Protein AF-A0A4Y7PHX3-F1 (afdb_monomer)

Radius of gyration: 25.73 Å; Cα contacts (8 Å, |Δi|>4): 162; chains: 1; bounding box: 52×67×91 Å

Organism: NCBI:txid50990

Mean predicted aligned error: 8.24 Å

Nearest PDB structures (foldseek):
  5j5k-assembly1_A  TM=9.778E-01  e=1.008E-08  Aspergillus fumigatus Af293
  5ecf-assembly1_A  TM=9.222E-01  e=7.414E-06  Talaromyces marneffei PM1
  5fb7-assembly1_C  TM=8.966E-01  e=9.451E-06  Talaromyces marneffei PM1
  5csd-assembly2_B  TM=8.656E-01  e=2.157E-05  Talaromyces marneffei PM1
  6j6f-assembly1_B  TM=9.353E-01  e=2.508E-03  Talaromyces marneffei PM1

InterPro domains:
  IPR021054 Cell wall mannoprotein 1 [PF12296] (27-151)

pLDDT: mean 88.21, std 18.11, range [36.41, 98.5]

Solvent-accessible surface area (backbone atoms only — not comparable to full-atom values): 10114 Å² total; per-residue (Å²): 138,84,88,84,85,87,86,87,82,86,85,80,81,81,78,80,76,78,75,79,74,75,77,74,52,45,64,72,54,45,48,51,35,52,53,52,39,46,53,33,44,53,49,37,36,52,43,43,57,48,28,64,79,46,69,42,72,68,42,54,49,49,41,54,54,35,50,53,51,36,41,51,42,43,54,49,33,34,55,45,42,74,59,30,68,72,42,51,68,69,52,32,54,54,46,52,52,57,52,56,67,37,48,64,51,52,49,49,33,42,53,49,51,53,72,34,47,66,52,48,63,68,42,98,56,86,64,47,45,55,51,53,33,51,52,49,54,50,42,46,53,48,48,51,50,31,47,52,52,48,57,73,29,41,38,82,87,50,43,68,60,53,50,52,52,48,51,52,54,51,51,43,45,50,52,35,41,60,69,48,102

Sequence (181 aa):
MRFAASVLTLSLVATSSVALTFVKRDAPTILTDITYIAGNISKLNADINTFAVSSTLVHGLALHTDSVKLDTAVKGATTDVLATPTLTEDEGNAILTAVQDLEDGIIGALTNITAVKANVQALPVGNLAALVLSDLKTLSADTQTFENDLIAISPADLLDTANQIADTVNAAFAAAIAAYS

Foldseek 3Di:
DDDDDDDDDDDDDDDPDPPPPPPQLELVNLLVLLVVLLVLLVQLLVLLVVCLVPVAVVSLVVNLVSLVVSLVSLLVSLVSLLSYAQDDPVSLVSNLVSLVVCLCSLLSSLVSNLVCLVSLVPYPDPDSLVSVLVSLVSSLVSNLSSLVSSLVSHDPVCNVVSVVSNVSSNVSSVVSNVSSD

Secondary structure (DSSP, 8-state):
--------------------------HHHHHHHHHHHHHHHHHHHHHHHHHHH---HHHHHHHHHHHHHHHHHHHHHHHHHHTS-PPPHHHHHHHHHHHHHHHHHHHHHHHHHHHTHHHHHHSSSTTHHHHHHHHHHHHHHHHHHHHHHHHHTS-TTTHHHHHHHHHHHHHHHHHHHHHH-

Structure (mmCIF, N/CA/C/O backbone):
data_AF-A0A4Y7PHX3-F1
#
_entry.id   AF-A0A4Y7PHX3-F1
#
loop_
_atom_site.group_PDB
_atom_site.id
_atom_site.type_symbol
_atom_site.label_atom_id
_atom_site.label_alt_id
_atom_site.label_comp_id
_atom_site.label_asym_id
_atom_site.label_entity_id
_atom_site.label_seq_id
_atom_site.pdbx_PDB_ins_code
_atom_site.Cartn_x
_atom_site.Cartn_y
_atom_site.Cartn_z
_atom_site.occupancy
_atom_site.B_iso_or_equiv
_atom_site.auth_seq_id
_atom_site.auth_comp_id
_atom_site.auth_asym_id
_atom_site.auth_atom_id
_atom_site.pdbx_PDB_model_num
ATOM 1 N N . MET A 1 1 ? -29.100 52.240 70.722 1.00 40.31 1 MET A N 1
ATOM 2 C CA . MET A 1 1 ? -28.849 52.837 69.391 1.00 40.31 1 MET A CA 1
ATOM 3 C C . MET A 1 1 ? -28.144 51.778 68.555 1.00 40.31 1 MET A C 1
ATOM 5 O O . MET A 1 1 ? -27.249 51.129 69.075 1.00 40.31 1 MET A O 1
ATOM 9 N N . ARG A 1 2 ? -28.695 51.467 67.378 1.00 36.41 2 ARG A N 1
ATOM 10 C CA . ARG A 1 2 ? -28.490 50.219 66.620 1.00 36.41 2 ARG A CA 1
ATOM 11 C C . ARG A 1 2 ? -27.295 50.346 65.659 1.00 36.41 2 ARG A C 1
ATOM 13 O O . ARG A 1 2 ? -27.056 51.425 65.133 1.00 36.41 2 ARG A O 1
ATOM 20 N N . PHE A 1 3 ? -26.589 49.232 65.463 1.00 41.53 3 PHE A N 1
ATOM 21 C CA . PHE A 1 3 ? -25.493 49.014 64.512 1.00 41.53 3 PHE A CA 1
ATOM 22 C C . PHE A 1 3 ? -25.896 49.285 63.053 1.00 41.53 3 PHE A C 1
ATOM 24 O O . PHE A 1 3 ? -27.003 48.922 62.661 1.00 41.53 3 PHE A O 1
ATOM 31 N N . ALA A 1 4 ? -24.967 49.799 62.240 1.00 39.97 4 ALA A N 1
ATOM 32 C CA . ALA A 1 4 ? -24.954 49.590 60.789 1.00 39.97 4 ALA A CA 1
ATOM 33 C C . ALA A 1 4 ? -23.529 49.783 60.235 1.00 39.97 4 ALA A C 1
ATOM 35 O O . ALA A 1 4 ? -23.070 50.903 60.02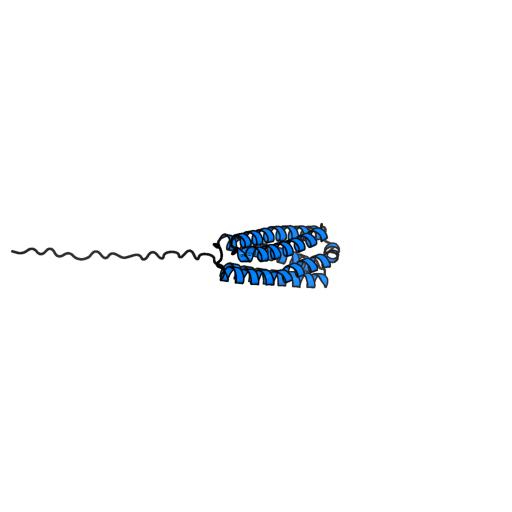9 1.00 39.97 4 ALA A O 1
ATOM 36 N N . ALA A 1 5 ? -22.830 48.667 60.026 1.00 44.84 5 ALA A N 1
ATOM 37 C 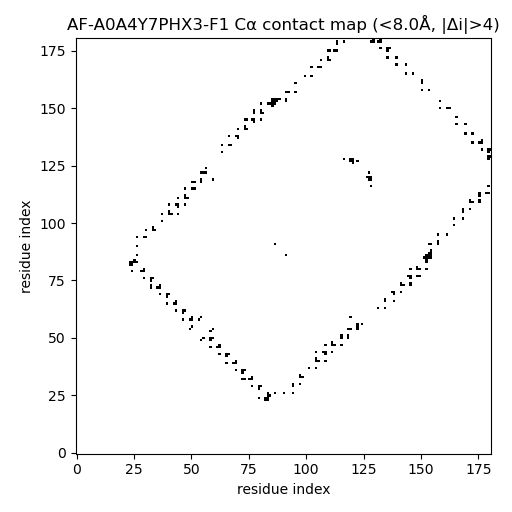CA . ALA A 1 5 ? -21.695 48.567 59.119 1.00 44.84 5 ALA A CA 1
ATOM 38 C C . ALA A 1 5 ? -22.253 48.296 57.713 1.00 44.84 5 ALA A C 1
ATOM 40 O O . ALA A 1 5 ? -23.067 47.386 57.562 1.00 44.84 5 ALA A O 1
ATOM 41 N N . SER A 1 6 ? -21.830 49.059 56.703 1.00 42.62 6 SER A N 1
ATOM 42 C CA . SER A 1 6 ? -22.179 48.792 55.301 1.00 42.62 6 SER A CA 1
ATOM 43 C C . SER A 1 6 ? -20.958 48.288 54.540 1.00 42.62 6 SER A C 1
ATOM 45 O O . SER A 1 6 ? -19.968 48.993 54.368 1.00 42.62 6 SER A O 1
ATOM 47 N N . VAL A 1 7 ? -21.081 47.032 54.121 1.00 47.28 7 VAL A N 1
ATOM 48 C CA . VAL A 1 7 ? -20.231 46.243 53.225 1.00 47.28 7 VAL A CA 1
ATOM 49 C C . VAL A 1 7 ? -20.683 46.478 51.781 1.00 47.28 7 VAL A C 1
ATOM 51 O O . VAL A 1 7 ? -21.888 46.482 51.559 1.00 47.28 7 VAL A O 1
ATOM 54 N N . LEU A 1 8 ? -19.754 46.613 50.822 1.00 37.53 8 LEU A N 1
ATOM 55 C CA . LEU A 1 8 ? -19.879 46.273 49.382 1.00 37.53 8 LEU A CA 1
ATOM 56 C C . LEU A 1 8 ? -18.556 46.694 48.688 1.00 37.53 8 LEU A C 1
ATOM 58 O O . LEU A 1 8 ? -18.070 47.780 48.966 1.00 37.53 8 LEU A O 1
ATOM 62 N N . THR A 1 9 ? -17.873 45.969 47.796 1.00 41.75 9 THR A N 1
ATOM 63 C CA . THR A 1 9 ? -18.209 44.800 46.966 1.00 41.75 9 THR A CA 1
ATOM 64 C C . THR A 1 9 ? -16.884 44.233 46.429 1.00 41.75 9 THR A C 1
ATOM 66 O O . THR A 1 9 ? -16.090 44.990 45.875 1.00 41.75 9 THR A O 1
ATOM 69 N N . LEU A 1 10 ? -16.636 42.928 46.575 1.00 38.19 10 LEU A N 1
ATOM 70 C CA . LEU A 1 10 ? -15.510 42.226 45.948 1.00 38.19 10 LEU A CA 1
ATOM 71 C C . LEU A 1 10 ? -16.018 41.573 44.655 1.00 38.19 10 LEU A C 1
ATOM 73 O O . LEU A 1 10 ? -16.772 40.604 44.711 1.00 38.19 10 LEU A O 1
ATOM 77 N N . SER A 1 11 ? -15.640 42.118 43.500 1.00 44.88 11 SER A N 1
ATOM 78 C CA . SER A 1 11 ? -15.951 41.521 42.197 1.00 44.88 11 SER A CA 1
ATOM 79 C C . SER A 1 11 ? -15.005 40.352 41.930 1.00 44.88 11 SER A C 1
ATOM 81 O O . SER A 1 11 ? -13.832 40.551 41.621 1.00 44.88 11 SER A O 1
ATOM 83 N N . LEU A 1 12 ? -15.516 39.128 42.060 1.00 44.66 12 LEU A N 1
ATOM 84 C CA . LEU A 1 12 ? -14.821 37.906 41.669 1.00 44.66 12 LEU A CA 1
ATOM 85 C C . LEU A 1 12 ? -15.023 37.684 40.163 1.00 44.66 12 LEU A C 1
ATOM 87 O O . LEU A 1 12 ? -16.112 37.325 39.720 1.00 44.66 12 LEU A O 1
ATOM 91 N N . VAL A 1 13 ? -13.976 37.922 39.373 1.00 50.69 13 VAL A N 1
ATOM 92 C CA . VAL A 1 13 ? -13.941 37.553 37.953 1.00 50.69 13 VAL A CA 1
ATOM 93 C C . VAL A 1 13 ? -13.651 36.057 37.873 1.00 50.69 13 VAL A C 1
ATOM 95 O O . VAL A 1 13 ? -12.533 35.617 38.130 1.00 50.69 13 VAL A O 1
ATOM 98 N N . ALA A 1 14 ? -14.672 35.268 37.542 1.00 49.94 14 ALA A N 1
ATOM 99 C CA . ALA A 1 14 ? -14.506 33.865 37.194 1.00 49.94 14 ALA A CA 1
ATOM 100 C C . ALA A 1 14 ? -13.876 33.776 35.798 1.00 49.94 14 ALA A C 1
ATOM 102 O O . ALA A 1 14 ? -14.541 33.983 34.784 1.00 49.94 14 ALA A O 1
ATOM 103 N N . THR A 1 15 ? -12.581 33.482 35.739 1.00 47.03 15 THR A N 1
ATOM 104 C CA . THR A 1 15 ? -11.926 33.047 34.505 1.00 47.03 15 THR A CA 1
ATOM 105 C C . THR A 1 15 ? -12.371 31.618 34.216 1.00 47.03 15 THR A C 1
ATOM 107 O O . THR A 1 15 ? -11.937 30.677 34.881 1.00 47.03 15 THR A O 1
ATOM 110 N N . SER A 1 16 ? -13.258 31.447 33.242 1.00 45.41 16 SER A N 1
ATOM 111 C CA . SER A 1 16 ? -13.558 30.151 32.641 1.00 45.41 16 SER A CA 1
ATOM 112 C C . SER A 1 16 ? -12.282 29.587 32.012 1.00 45.41 16 SER A C 1
ATOM 114 O O . SER A 1 16 ? -11.805 30.105 31.003 1.00 45.41 16 SER A O 1
ATOM 116 N N . SER A 1 17 ? -11.714 28.540 32.612 1.00 44.53 17 SER A N 1
ATOM 117 C CA . SER A 1 17 ? -10.691 27.725 31.964 1.00 44.53 17 SER A CA 1
ATOM 118 C C . SER A 1 17 ? -11.336 27.026 30.773 1.00 44.53 17 SER A C 1
ATOM 120 O O . SER A 1 17 ? -12.199 26.165 30.955 1.00 44.53 17 SER A O 1
ATOM 122 N N . VAL A 1 18 ? -10.936 27.397 29.560 1.00 46.62 18 VAL A N 1
ATOM 123 C CA . VAL A 1 18 ? -11.221 26.603 28.365 1.00 46.62 18 VAL A CA 1
ATOM 124 C C . VAL A 1 18 ? -10.464 25.294 28.560 1.00 46.62 18 VAL A C 1
ATOM 126 O O . VAL A 1 18 ? -9.240 25.255 28.450 1.00 46.62 18 VAL A O 1
ATOM 129 N N . ALA A 1 19 ? -11.173 24.245 28.972 1.00 42.31 19 ALA A N 1
ATOM 130 C CA . ALA A 1 19 ? -10.624 22.905 28.949 1.00 42.31 19 ALA A CA 1
ATOM 131 C C . ALA A 1 19 ? -10.275 22.618 27.488 1.00 42.31 19 ALA A C 1
ATOM 133 O O . ALA A 1 19 ? -11.156 22.605 26.630 1.00 42.31 19 ALA A O 1
ATOM 134 N N . LEU A 1 20 ? -8.985 22.460 27.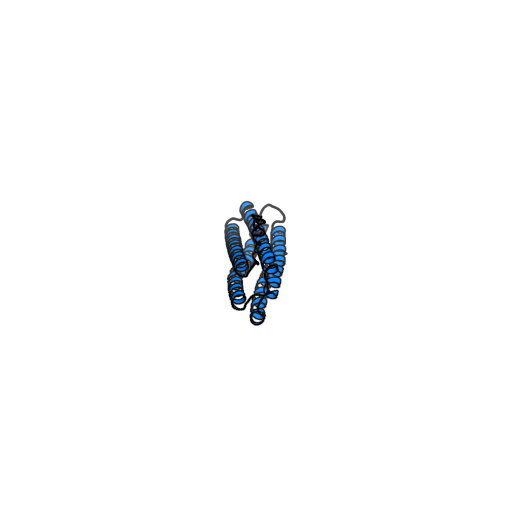199 1.00 38.41 20 LEU A N 1
ATOM 135 C CA . LEU A 1 20 ? -8.534 21.900 25.937 1.00 38.41 20 LEU A CA 1
ATOM 136 C C . LEU A 1 20 ? -9.131 20.494 25.870 1.00 38.41 20 LEU A C 1
ATOM 138 O O . LEU A 1 20 ? -8.665 19.581 26.550 1.00 38.41 20 LEU A O 1
ATOM 142 N N . THR A 1 21 ? -10.209 20.323 25.110 1.00 41.31 21 THR A N 1
ATOM 143 C CA . THR A 1 21 ? -10.628 18.999 24.669 1.00 41.31 21 THR A CA 1
ATOM 144 C C . THR A 1 21 ? -9.478 18.457 23.837 1.00 41.31 21 THR A C 1
ATOM 146 O O . THR A 1 21 ? -9.285 18.875 22.696 1.00 41.31 21 THR A O 1
ATOM 149 N N . PHE A 1 22 ? -8.677 17.570 24.425 1.00 41.84 22 PHE A N 1
ATOM 150 C CA . PHE A 1 22 ? -7.841 16.664 23.655 1.00 41.84 22 PHE A CA 1
ATOM 151 C C . PHE A 1 22 ? -8.798 15.924 22.721 1.00 41.84 22 PHE A C 1
ATOM 153 O O . PHE A 1 22 ? -9.607 15.120 23.184 1.00 41.84 22 PHE A O 1
ATOM 160 N N . VAL A 1 23 ? -8.794 16.275 21.433 1.00 41.66 23 VAL A N 1
ATOM 161 C CA . VAL A 1 23 ? -9.524 15.506 20.426 1.00 41.66 23 VAL A CA 1
ATOM 162 C C . VAL A 1 23 ? -8.872 14.133 20.435 1.00 41.66 23 VAL A C 1
ATOM 164 O O . VAL A 1 23 ? -7.707 13.982 20.071 1.00 41.66 23 VAL A O 1
ATOM 167 N N . LYS A 1 24 ? -9.595 13.155 20.973 1.00 48.44 24 LYS A N 1
ATOM 168 C CA . LYS A 1 24 ? -9.217 11.752 20.900 1.00 48.44 24 LYS A CA 1
ATOM 169 C C . LYS A 1 24 ? -9.189 11.396 19.414 1.00 48.44 24 LYS A C 1
ATOM 171 O O . LYS A 1 24 ? -10.176 11.653 18.733 1.00 48.44 24 LYS A O 1
ATOM 176 N N . ARG A 1 25 ? -8.066 10.879 18.915 1.00 60.25 25 ARG A N 1
ATOM 177 C CA . ARG A 1 25 ? -8.024 10.299 17.569 1.00 60.25 25 ARG A CA 1
ATOM 178 C C . ARG A 1 25 ? -8.920 9.060 17.557 1.00 60.25 25 ARG A C 1
ATOM 180 O O . ARG A 1 25 ? -8.936 8.306 18.534 1.00 60.25 25 ARG A O 1
ATOM 187 N N . ASP A 1 26 ? -9.747 8.954 16.526 1.00 79.88 26 ASP A N 1
ATOM 188 C CA . ASP A 1 26 ? -10.861 8.015 16.428 1.00 79.88 26 ASP A CA 1
ATOM 189 C C . ASP A 1 26 ? -10.929 7.364 15.035 1.00 79.88 26 ASP A C 1
ATOM 191 O O . ASP A 1 26 ? -10.231 7.766 14.100 1.00 79.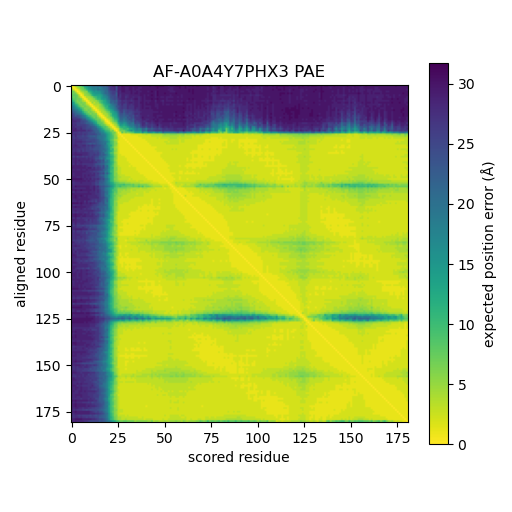88 26 ASP A O 1
ATOM 195 N N . ALA A 1 27 ? -11.769 6.337 14.894 1.00 90.81 27 ALA A N 1
ATOM 196 C CA . ALA A 1 27 ? -11.934 5.569 13.659 1.00 90.81 27 ALA A CA 1
ATOM 197 C C . ALA A 1 27 ? -12.158 6.416 12.378 1.00 90.81 27 ALA A C 1
ATOM 199 O O . ALA A 1 27 ? -11.587 6.069 11.342 1.00 90.81 27 ALA A O 1
ATOM 200 N N . PRO A 1 28 ? -12.898 7.548 12.400 1.00 93.69 28 PRO A N 1
ATOM 201 C CA . PRO A 1 28 ? -12.970 8.481 11.270 1.00 93.69 28 PRO A CA 1
ATOM 202 C C . PRO A 1 28 ? -11.617 8.978 10.741 1.00 93.69 28 PRO A C 1
ATOM 204 O O . PRO A 1 28 ? -11.466 9.196 9.534 1.00 93.69 28 PRO A O 1
ATOM 207 N N . THR A 1 29 ? -10.635 9.165 11.624 1.00 94.38 29 THR A N 1
ATOM 208 C CA . THR A 1 29 ? -9.283 9.585 11.233 1.00 94.38 29 THR A CA 1
ATOM 209 C C . THR A 1 29 ? -8.585 8.462 10.466 1.00 94.38 29 THR A C 1
ATOM 211 O O . THR A 1 29 ? -8.141 8.685 9.343 1.00 94.38 29 THR A O 1
ATOM 214 N N . ILE A 1 30 ? -8.629 7.231 10.991 1.00 95.62 30 ILE A N 1
ATOM 215 C CA . ILE A 1 30 ? -8.079 6.040 10.320 1.00 95.62 30 ILE A CA 1
ATOM 216 C C . ILE A 1 30 ? -8.722 5.842 8.937 1.00 95.62 30 ILE A C 1
ATOM 218 O O . ILE A 1 30 ? -8.027 5.584 7.958 1.00 95.62 30 ILE A O 1
ATOM 222 N N . LEU A 1 31 ? -10.041 6.017 8.813 1.00 96.25 31 LEU A N 1
ATOM 223 C CA . LEU A 1 31 ? -10.740 5.922 7.522 1.00 96.25 31 LEU A CA 1
ATOM 224 C C . LEU A 1 31 ? -10.291 6.997 6.519 1.00 96.25 31 LEU A C 1
ATOM 226 O O . LEU A 1 31 ? -10.186 6.733 5.316 1.00 96.25 31 LEU A O 1
ATOM 230 N N . THR A 1 32 ? -10.011 8.208 7.002 1.00 96.12 32 THR A N 1
ATOM 231 C CA . THR A 1 32 ? -9.459 9.288 6.173 1.00 96.12 32 THR A CA 1
ATOM 232 C C . THR A 1 32 ? -8.062 8.924 5.676 1.00 96.12 32 THR A C 1
ATOM 234 O O . THR A 1 32 ? -7.771 9.099 4.490 1.00 96.12 32 THR A O 1
ATOM 237 N N . ASP A 1 33 ? -7.229 8.356 6.546 1.00 97.38 33 ASP A N 1
ATOM 238 C CA . ASP A 1 33 ? -5.883 7.915 6.192 1.00 97.38 33 ASP A CA 1
ATOM 239 C C . ASP A 1 33 ? -5.906 6.762 5.183 1.00 97.38 33 ASP A C 1
ATOM 241 O O . ASP A 1 33 ? -5.197 6.818 4.180 1.00 97.38 33 ASP A O 1
ATOM 245 N N . ILE A 1 34 ? -6.779 5.768 5.371 1.00 97.38 34 ILE A N 1
ATOM 246 C CA . ILE A 1 34 ? -6.991 4.665 4.417 1.00 97.38 34 ILE A CA 1
ATOM 247 C C . ILE A 1 34 ? -7.414 5.206 3.046 1.00 97.38 34 ILE A C 1
ATOM 249 O O . ILE A 1 34 ? -6.869 4.803 2.019 1.00 97.38 34 ILE A O 1
ATOM 253 N N . THR A 1 35 ? -8.322 6.183 3.012 1.00 96.88 35 THR A N 1
ATOM 254 C CA . THR A 1 35 ? -8.733 6.840 1.760 1.00 96.88 35 THR A CA 1
ATOM 255 C C . THR A 1 35 ? -7.560 7.571 1.098 1.00 96.88 35 THR A C 1
ATOM 257 O O . THR A 1 35 ? -7.391 7.533 -0.124 1.00 96.88 35 THR A O 1
ATOM 260 N N . TYR A 1 36 ? -6.716 8.230 1.891 1.00 96.94 36 TYR A N 1
ATOM 261 C CA . TYR A 1 36 ? -5.524 8.905 1.388 1.00 96.94 36 TYR A CA 1
ATOM 262 C C . TYR A 1 36 ? -4.483 7.909 0.851 1.00 96.94 36 TYR A C 1
ATOM 264 O O . TYR A 1 36 ? -3.908 8.132 -0.218 1.00 96.94 36 TYR A O 1
ATOM 272 N N . ILE A 1 37 ? -4.289 6.776 1.529 1.00 98.12 37 ILE A N 1
ATOM 273 C CA . ILE A 1 37 ? -3.469 5.648 1.069 1.00 98.12 37 ILE A CA 1
ATOM 274 C C . ILE A 1 37 ? -4.005 5.111 -0.267 1.00 98.12 37 ILE A C 1
ATOM 276 O O . ILE A 1 37 ? -3.229 4.992 -1.216 1.00 98.12 37 ILE A O 1
ATOM 280 N N . ALA A 1 38 ? -5.321 4.901 -0.400 1.00 97.19 38 ALA A N 1
ATOM 281 C CA . ALA A 1 38 ? -5.962 4.466 -1.648 1.00 97.19 38 ALA A CA 1
ATOM 282 C C . ALA A 1 38 ? -5.632 5.396 -2.828 1.00 97.19 38 ALA A C 1
ATOM 284 O O . ALA A 1 38 ? -5.306 4.950 -3.934 1.00 97.19 38 ALA A O 1
ATOM 285 N N . GLY A 1 39 ? -5.681 6.710 -2.585 1.00 97.12 39 GLY A N 1
ATOM 286 C CA . GLY A 1 39 ? -5.317 7.724 -3.571 1.00 97.12 39 GLY A CA 1
ATOM 287 C C . GLY A 1 39 ? -3.847 7.637 -3.994 1.00 97.12 39 GLY A C 1
ATOM 288 O O . GLY A 1 39 ? -3.542 7.726 -5.185 1.00 97.12 39 GLY A O 1
ATOM 289 N N . ASN A 1 40 ? -2.938 7.408 -3.043 1.00 97.50 40 ASN A N 1
ATOM 290 C CA . ASN A 1 40 ? -1.511 7.244 -3.328 1.00 97.50 40 ASN A CA 1
ATOM 291 C C . ASN A 1 40 ? -1.215 5.936 -4.082 1.00 97.50 40 ASN A C 1
ATOM 293 O O . ASN A 1 40 ? -0.444 5.966 -5.039 1.00 97.50 40 ASN A O 1
ATOM 297 N N . ILE A 1 41 ? -1.870 4.821 -3.736 1.00 97.69 41 ILE A N 1
ATOM 298 C CA . ILE A 1 41 ? -1.775 3.549 -4.477 1.00 97.69 41 ILE A CA 1
ATOM 299 C C . ILE A 1 41 ? -2.256 3.736 -5.917 1.00 97.69 41 ILE A C 1
ATOM 301 O O . ILE A 1 41 ? -1.563 3.359 -6.861 1.00 97.69 41 ILE A O 1
ATOM 305 N N . SER A 1 42 ? -3.417 4.371 -6.098 1.00 96.44 42 SER A N 1
ATOM 306 C CA . SER A 1 42 ? -3.981 4.642 -7.424 1.00 96.44 42 SER A CA 1
ATOM 307 C C . SER A 1 42 ? -3.033 5.488 -8.273 1.00 96.44 42 SER A C 1
ATOM 309 O O . SER A 1 42 ? -2.824 5.196 -9.453 1.00 96.44 42 SER A O 1
ATOM 311 N N . LYS A 1 43 ? -2.421 6.513 -7.668 1.00 96.06 43 LYS A N 1
ATOM 312 C CA . LYS A 1 43 ? -1.442 7.360 -8.346 1.00 96.06 43 LYS A CA 1
ATOM 313 C C . LYS A 1 43 ? -0.176 6.582 -8.712 1.00 96.06 43 LYS A C 1
ATOM 315 O O . LYS A 1 43 ? 0.225 6.619 -9.873 1.00 96.06 43 LYS A O 1
ATOM 320 N N . LEU A 1 44 ? 0.409 5.851 -7.764 1.00 96.69 44 LEU A N 1
ATOM 321 C CA . LEU A 1 44 ? 1.588 5.021 -8.007 1.00 96.69 44 LEU A CA 1
ATOM 322 C C . LEU A 1 44 ? 1.324 4.039 -9.154 1.00 96.69 44 LEU A C 1
ATOM 324 O O . LEU A 1 44 ? 2.123 3.930 -10.079 1.00 96.69 44 LEU A O 1
ATOM 328 N N . ASN A 1 45 ? 0.164 3.384 -9.150 1.00 96.06 45 ASN A N 1
ATOM 329 C CA . ASN A 1 45 ? -0.224 2.451 -10.198 1.00 96.06 45 ASN A CA 1
ATOM 330 C C . ASN A 1 45 ? -0.372 3.131 -11.575 1.00 96.06 45 ASN A C 1
ATOM 332 O O . ASN A 1 45 ? 0.058 2.589 -12.596 1.00 96.06 45 ASN A O 1
ATOM 336 N N . ALA A 1 46 ? -0.944 4.335 -11.632 1.00 95.31 46 ALA A N 1
ATOM 337 C CA . ALA A 1 46 ? -1.025 5.114 -12.869 1.00 95.31 46 ALA A CA 1
ATOM 338 C C . ALA A 1 46 ? 0.367 5.494 -13.408 1.00 95.31 46 ALA A C 1
ATOM 340 O O . ALA A 1 46 ? 0.622 5.392 -14.615 1.00 95.31 46 ALA A O 1
ATOM 341 N N . ASP A 1 47 ? 1.290 5.867 -12.523 1.00 95.81 47 ASP A N 1
ATOM 342 C CA . ASP A 1 47 ? 2.661 6.206 -12.893 1.00 95.81 47 ASP A CA 1
ATOM 343 C C . ASP A 1 47 ? 3.442 4.950 -13.341 1.00 95.81 47 ASP A C 1
ATOM 345 O O . ASP A 1 47 ? 4.214 5.030 -14.300 1.00 95.81 47 ASP A O 1
ATOM 349 N N . ILE A 1 48 ? 3.184 3.765 -12.759 1.00 96.38 48 ILE A N 1
ATOM 350 C CA . ILE A 1 48 ? 3.765 2.480 -13.215 1.00 96.38 48 ILE A CA 1
ATOM 351 C C . ILE A 1 48 ? 3.319 2.173 -14.640 1.00 96.38 48 ILE A C 1
ATOM 353 O O . ILE A 1 48 ? 4.144 1.864 -15.502 1.00 96.38 48 ILE A O 1
ATOM 357 N N . ASN A 1 49 ? 2.023 2.307 -14.916 1.00 94.62 49 ASN A N 1
ATOM 358 C CA . ASN A 1 49 ? 1.483 2.095 -16.256 1.00 94.62 49 ASN A CA 1
ATOM 359 C C . ASN A 1 49 ? 2.054 3.103 -17.265 1.00 94.62 49 ASN A C 1
ATOM 361 O O . ASN A 1 49 ? 2.381 2.744 -18.396 1.00 94.62 49 ASN A O 1
ATOM 365 N N . THR A 1 50 ? 2.259 4.354 -16.849 1.00 94.50 50 THR A N 1
ATOM 366 C CA . THR A 1 50 ? 2.920 5.371 -17.678 1.00 94.50 50 THR A CA 1
ATOM 367 C C . THR A 1 50 ? 4.376 4.995 -17.971 1.00 94.50 50 THR A C 1
ATOM 369 O O . THR A 1 50 ? 4.828 5.094 -19.114 1.00 94.50 50 THR A O 1
ATOM 372 N N . PHE A 1 51 ? 5.105 4.500 -16.968 1.00 94.62 51 PHE A N 1
ATOM 373 C CA . PHE A 1 51 ? 6.479 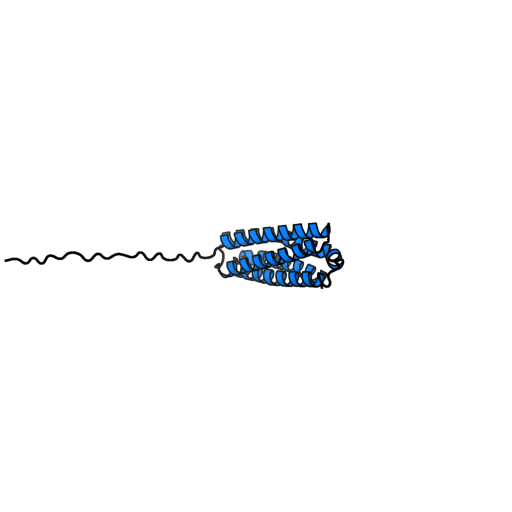4.022 -17.115 1.00 94.62 51 PHE A CA 1
ATOM 374 C C . PHE A 1 51 ? 6.589 2.789 -18.027 1.00 94.62 51 PHE A C 1
ATOM 376 O O . PHE A 1 51 ? 7.566 2.655 -18.771 1.00 94.62 51 PHE A O 1
ATOM 383 N N . ALA A 1 52 ? 5.581 1.910 -18.009 1.00 94.06 52 ALA A N 1
ATOM 384 C CA . ALA A 1 52 ? 5.490 0.752 -18.896 1.00 94.06 52 ALA A CA 1
ATOM 385 C C . ALA A 1 52 ? 5.454 1.163 -20.378 1.00 94.06 52 ALA A C 1
ATOM 387 O O . ALA A 1 52 ? 6.095 0.525 -21.211 1.00 94.06 52 ALA A O 1
ATOM 388 N N . VAL A 1 53 ? 4.741 2.250 -20.694 1.00 94.06 53 VAL A N 1
ATOM 389 C CA . VAL A 1 53 ? 4.636 2.807 -22.053 1.00 94.06 53 VAL A CA 1
ATOM 390 C C . VAL A 1 53 ? 5.864 3.643 -22.419 1.00 94.06 53 VAL A C 1
ATOM 392 O O . VAL A 1 53 ? 6.324 3.613 -23.560 1.00 94.06 53 VAL A O 1
ATOM 395 N N . SER A 1 54 ? 6.394 4.410 -21.465 1.00 92.19 54 SER A N 1
ATOM 396 C CA . SER A 1 54 ? 7.507 5.333 -21.678 1.00 92.19 54 SER A CA 1
ATOM 397 C C . SER A 1 54 ? 8.509 5.244 -20.534 1.00 92.19 54 SER A C 1
ATOM 399 O O . SER A 1 54 ? 8.369 5.875 -19.487 1.00 92.19 54 SER A O 1
ATOM 401 N N . SER A 1 55 ? 9.561 4.463 -20.735 1.00 91.44 55 SER A N 1
ATOM 402 C CA . SER A 1 55 ? 10.549 4.179 -19.695 1.00 91.44 55 SER A CA 1
ATOM 403 C C . SER A 1 55 ? 11.659 5.224 -19.704 1.00 91.44 55 SER A C 1
ATOM 405 O O . SER A 1 55 ? 12.732 5.024 -20.269 1.00 91.44 55 SER A O 1
ATOM 407 N N . THR A 1 56 ? 11.378 6.380 -19.104 1.00 92.25 56 THR A N 1
ATOM 408 C CA . THR A 1 56 ? 12.336 7.485 -18.959 1.00 92.25 56 THR A CA 1
ATOM 409 C C . THR A 1 56 ? 12.771 7.647 -17.506 1.00 92.25 56 THR A C 1
ATOM 411 O O . THR A 1 56 ? 12.053 7.260 -16.585 1.00 92.25 56 THR A O 1
ATOM 414 N N . LEU A 1 57 ? 13.926 8.282 -17.279 1.00 90.75 57 LEU A N 1
ATOM 415 C CA . LEU A 1 57 ? 14.387 8.602 -15.922 1.00 90.75 57 LEU A CA 1
ATOM 416 C C . LEU A 1 57 ? 13.414 9.510 -15.164 1.00 90.75 57 LEU A C 1
ATOM 418 O O . LEU A 1 57 ? 13.283 9.375 -13.954 1.00 90.75 57 LEU A O 1
ATOM 422 N N . VAL A 1 58 ? 12.717 10.407 -15.865 1.00 91.94 58 VAL A N 1
ATOM 423 C CA . VAL A 1 58 ? 11.718 11.296 -15.254 1.00 91.94 58 VAL A CA 1
ATOM 424 C C . VAL A 1 58 ? 10.540 10.488 -14.717 1.00 91.94 58 VAL A C 1
ATOM 426 O O . VAL A 1 58 ? 10.120 10.703 -13.585 1.00 91.94 58 VAL A O 1
ATOM 429 N N . HIS A 1 59 ? 10.048 9.517 -15.489 1.00 91.81 59 HIS A N 1
ATOM 430 C CA . HIS A 1 59 ? 8.989 8.623 -15.024 1.00 91.81 59 HIS A CA 1
ATOM 431 C C . HIS A 1 59 ? 9.481 7.695 -13.902 1.00 91.81 59 HIS A C 1
ATOM 433 O O . HIS A 1 59 ? 8.770 7.507 -12.924 1.00 91.81 59 HIS A O 1
ATOM 439 N N . GLY A 1 60 ? 10.719 7.192 -13.971 1.00 90.94 60 GLY A N 1
ATOM 440 C CA . GLY A 1 60 ? 11.318 6.420 -12.873 1.00 90.94 60 GLY A CA 1
ATOM 441 C C . GLY A 1 60 ? 11.451 7.221 -11.568 1.00 90.94 60 GLY A C 1
ATOM 442 O O . GLY A 1 60 ? 11.184 6.698 -10.490 1.00 90.94 60 GLY A O 1
ATOM 443 N N . LEU A 1 61 ? 11.800 8.509 -11.652 1.00 91.00 61 LEU A N 1
ATOM 444 C CA . LEU A 1 61 ? 11.834 9.407 -10.494 1.00 91.00 61 LEU A CA 1
ATOM 445 C C . LEU A 1 61 ? 10.431 9.669 -9.925 1.00 91.00 61 LEU A C 1
ATOM 447 O O . LEU A 1 61 ? 10.278 9.753 -8.705 1.00 91.00 61 LEU A O 1
ATOM 451 N N . ALA A 1 62 ? 9.418 9.792 -10.786 1.00 91.62 62 ALA A N 1
ATOM 452 C CA . ALA A 1 62 ? 8.029 9.938 -10.355 1.00 91.62 62 ALA A CA 1
ATOM 453 C C . ALA A 1 62 ? 7.558 8.710 -9.559 1.00 91.62 62 ALA A C 1
ATOM 455 O O . ALA A 1 62 ? 7.027 8.881 -8.465 1.00 91.62 62 ALA A O 1
ATOM 456 N N . LEU A 1 63 ? 7.878 7.495 -10.029 1.00 93.50 63 LEU A N 1
ATOM 457 C CA . LEU A 1 63 ? 7.597 6.246 -9.309 1.00 93.50 63 LEU A CA 1
ATOM 458 C C . LEU A 1 63 ? 8.186 6.234 -7.902 1.00 93.50 63 LEU A C 1
ATOM 460 O O . LEU A 1 63 ? 7.469 5.995 -6.934 1.00 93.50 63 LEU A O 1
ATOM 464 N N . HIS A 1 64 ? 9.482 6.527 -7.789 1.00 94.00 64 HIS A N 1
ATOM 465 C CA . HIS A 1 64 ? 10.149 6.582 -6.492 1.00 94.00 64 HIS A CA 1
ATOM 466 C C . HIS A 1 64 ? 9.505 7.636 -5.577 1.00 94.00 64 HIS A C 1
ATOM 468 O O . HIS A 1 64 ? 9.201 7.368 -4.418 1.00 94.00 64 HIS A O 1
ATOM 474 N N . THR A 1 65 ? 9.230 8.829 -6.113 1.00 95.31 65 THR A N 1
ATOM 475 C CA . THR A 1 65 ? 8.602 9.924 -5.358 1.00 95.31 65 THR A CA 1
ATOM 476 C C . THR A 1 65 ? 7.232 9.530 -4.812 1.00 95.31 65 THR A C 1
ATOM 478 O O . THR A 1 65 ? 6.912 9.838 -3.665 1.00 95.31 65 THR A O 1
ATOM 481 N N . ASP A 1 66 ? 6.415 8.861 -5.618 1.00 96.06 66 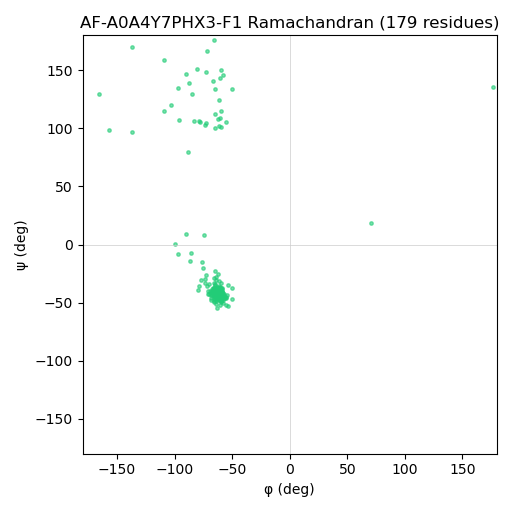ASP A N 1
ATOM 482 C CA . ASP A 1 66 ? 5.092 8.421 -5.193 1.00 96.06 66 ASP A CA 1
ATOM 483 C C . ASP A 1 66 ? 5.157 7.232 -4.232 1.00 96.06 66 ASP A C 1
ATOM 485 O O . ASP A 1 66 ? 4.373 7.191 -3.286 1.00 96.06 66 ASP A O 1
ATOM 489 N N . SER A 1 67 ? 6.141 6.340 -4.377 1.00 95.75 67 SER A N 1
ATOM 490 C CA . SER A 1 67 ? 6.412 5.296 -3.383 1.00 95.75 67 SER A CA 1
ATOM 491 C C . SER A 1 67 ? 6.767 5.891 -2.016 1.00 95.75 67 SER A C 1
ATOM 493 O O . SER A 1 67 ? 6.249 5.440 -1.000 1.00 95.75 67 SER A O 1
ATOM 495 N N . VAL A 1 68 ? 7.598 6.939 -1.972 1.00 96.25 68 VAL A N 1
ATOM 496 C CA . VAL A 1 68 ? 7.957 7.639 -0.722 1.00 96.25 68 VAL A CA 1
ATOM 497 C C . VAL A 1 68 ? 6.751 8.352 -0.100 1.00 96.25 68 VAL A C 1
ATOM 499 O O . VAL A 1 68 ? 6.600 8.378 1.123 1.00 96.25 68 VAL A O 1
ATOM 502 N N . LYS A 1 69 ? 5.862 8.933 -0.915 1.00 96.44 69 LYS A N 1
ATOM 503 C CA . LYS A 1 69 ? 4.618 9.538 -0.408 1.00 96.44 69 LYS A CA 1
ATOM 504 C C . LYS A 1 69 ? 3.666 8.495 0.158 1.00 96.44 69 LYS A C 1
ATOM 506 O O . LYS A 1 69 ? 3.078 8.745 1.207 1.00 96.44 69 LYS A O 1
ATOM 511 N N . LEU A 1 70 ? 3.527 7.357 -0.519 1.00 97.50 70 LEU A N 1
ATOM 512 C CA . LEU A 1 70 ? 2.720 6.241 -0.041 1.00 97.50 70 LEU A CA 1
ATOM 513 C C . LEU A 1 70 ? 3.266 5.714 1.290 1.00 97.50 70 LEU A C 1
ATOM 515 O O . LEU A 1 70 ? 2.512 5.605 2.246 1.00 97.50 70 LEU A O 1
ATOM 519 N N . ASP A 1 71 ? 4.577 5.500 1.382 1.00 97.00 71 ASP A N 1
ATOM 520 C CA . ASP A 1 71 ? 5.257 5.124 2.626 1.00 97.00 71 ASP A CA 1
ATOM 521 C C . ASP A 1 71 ? 4.985 6.123 3.767 1.00 97.00 71 ASP A C 1
ATOM 523 O O . ASP A 1 71 ? 4.604 5.752 4.877 1.00 97.00 71 ASP A O 1
ATOM 527 N N . THR A 1 72 ? 5.092 7.421 3.475 1.00 97.19 72 THR A N 1
ATOM 528 C CA . THR A 1 72 ? 4.781 8.480 4.447 1.00 97.19 72 THR A CA 1
ATOM 529 C C . THR A 1 72 ? 3.314 8.441 4.887 1.00 97.19 72 THR A C 1
ATOM 531 O O . THR A 1 72 ? 3.023 8.655 6.063 1.00 97.19 72 THR A O 1
ATOM 534 N N . ALA A 1 73 ? 2.387 8.170 3.963 1.00 97.56 73 ALA A N 1
ATOM 535 C CA . ALA A 1 73 ? 0.964 8.047 4.266 1.00 97.56 73 ALA A CA 1
ATOM 536 C C . ALA A 1 73 ? 0.682 6.845 5.178 1.00 97.56 73 ALA A C 1
ATOM 538 O O . ALA A 1 73 ? -0.035 6.999 6.163 1.00 97.56 73 ALA A O 1
ATOM 539 N N . VAL A 1 74 ? 1.297 5.689 4.900 1.00 98.06 74 VAL A N 1
ATOM 540 C CA . VAL A 1 74 ? 1.187 4.484 5.738 1.00 98.06 74 VAL A CA 1
ATOM 541 C C . VAL A 1 74 ? 1.699 4.765 7.150 1.00 98.06 74 VAL A C 1
ATOM 543 O O . VAL A 1 74 ? 0.973 4.540 8.110 1.00 98.06 74 VAL A O 1
ATOM 546 N N . LYS A 1 75 ? 2.882 5.376 7.297 1.00 97.06 75 LYS A N 1
ATOM 547 C CA . LYS A 1 75 ? 3.430 5.777 8.609 1.00 97.06 75 LYS A CA 1
ATOM 548 C C . LYS A 1 75 ? 2.534 6.755 9.374 1.00 97.06 75 LYS A C 1
ATOM 550 O O . LYS A 1 75 ? 2.441 6.690 10.604 1.00 97.06 75 LYS A O 1
ATOM 555 N N . GLY A 1 76 ? 1.899 7.680 8.654 1.00 94.50 76 GLY A N 1
ATOM 556 C CA . GLY A 1 76 ? 0.895 8.584 9.212 1.00 94.50 76 GLY A CA 1
ATOM 557 C C . GLY A 1 76 ? -0.287 7.807 9.785 1.00 94.50 76 GLY A C 1
ATOM 558 O O . GLY A 1 76 ? -0.581 7.944 10.969 1.00 94.50 76 GLY A O 1
ATOM 559 N N . ALA A 1 77 ? -0.867 6.915 8.983 1.00 96.12 77 ALA A N 1
ATOM 560 C CA . ALA A 1 77 ? -1.970 6.054 9.398 1.00 96.12 77 ALA A CA 1
ATOM 561 C C . ALA A 1 77 ? -1.603 5.187 10.612 1.00 96.12 77 ALA A C 1
ATOM 563 O O . ALA A 1 77 ? -2.371 5.109 11.565 1.00 96.12 77 ALA A O 1
ATOM 564 N N . THR A 1 78 ? -0.401 4.600 10.640 1.00 97.06 78 THR A N 1
ATOM 565 C CA . THR A 1 78 ? 0.114 3.841 11.794 1.00 97.06 78 THR A CA 1
ATOM 566 C C . THR A 1 78 ? 0.132 4.685 13.067 1.00 97.06 78 THR A C 1
ATOM 568 O O . THR A 1 78 ? -0.304 4.239 14.127 1.00 97.06 78 THR A O 1
ATOM 571 N N . THR A 1 79 ? 0.594 5.935 12.977 1.00 95.56 79 THR A N 1
ATOM 572 C CA . THR A 1 79 ? 0.612 6.855 14.127 1.00 95.56 79 THR A CA 1
ATOM 573 C C . THR A 1 79 ? -0.798 7.112 14.660 1.00 95.56 79 THR A C 1
ATOM 575 O O . THR A 1 79 ? -0.999 7.237 15.871 1.00 95.56 79 THR A O 1
ATOM 578 N N . ASP A 1 80 ? -1.778 7.184 13.766 1.00 95.00 80 ASP A N 1
ATOM 579 C CA . ASP A 1 80 ? -3.162 7.492 14.102 1.00 95.00 80 ASP A CA 1
ATOM 580 C C . ASP A 1 80 ? -3.879 6.255 14.668 1.00 95.00 80 ASP A C 1
ATOM 582 O O . ASP A 1 80 ? -4.605 6.379 15.658 1.00 95.00 80 ASP A O 1
ATOM 586 N N . VAL A 1 81 ? -3.573 5.055 14.162 1.00 95.56 81 VAL A N 1
ATOM 587 C CA . VAL A 1 81 ? -3.986 3.765 14.744 1.00 95.56 81 VAL A CA 1
ATOM 588 C C . VAL A 1 81 ? -3.461 3.613 16.172 1.00 95.56 81 VAL A C 1
ATOM 590 O O . VAL A 1 81 ? -4.246 3.367 17.082 1.00 95.56 81 VAL A O 1
ATOM 593 N N . LEU A 1 82 ? -2.167 3.852 16.413 1.00 93.56 82 LEU A N 1
ATOM 594 C CA . LEU A 1 82 ? -1.561 3.756 17.751 1.00 93.56 82 LEU A CA 1
ATOM 595 C C . LEU A 1 82 ? -2.148 4.753 18.764 1.00 93.56 82 LEU A C 1
ATOM 597 O O . LEU A 1 82 ? -2.093 4.530 19.975 1.00 93.56 82 LEU A O 1
ATOM 601 N N . ALA A 1 83 ? -2.695 5.869 18.281 1.00 92.25 83 ALA A N 1
ATOM 602 C CA . ALA A 1 83 ? -3.379 6.862 19.103 1.00 92.25 83 ALA A CA 1
ATOM 603 C C . ALA A 1 83 ? -4.869 6.539 19.337 1.00 92.25 83 ALA A C 1
ATOM 605 O O . ALA A 1 83 ? -5.524 7.231 20.126 1.00 92.25 83 ALA A O 1
ATOM 606 N N . THR A 1 84 ? -5.399 5.517 18.665 1.00 92.00 84 THR A N 1
ATOM 607 C CA . THR A 1 84 ? -6.807 5.120 18.705 1.00 92.00 84 THR A CA 1
ATOM 608 C C . THR A 1 84 ? -6.995 3.978 19.715 1.00 92.00 84 THR A C 1
ATOM 610 O O . THR A 1 84 ? -6.187 3.053 19.778 1.00 92.00 84 THR A O 1
ATOM 613 N N . PRO A 1 85 ? -8.026 4.026 20.579 1.00 91.56 85 PRO A N 1
ATOM 614 C CA . PRO A 1 85 ? -8.371 2.895 21.446 1.00 91.56 85 PRO A CA 1
ATOM 615 C C . PRO A 1 85 ? -8.856 1.688 20.624 1.00 91.56 85 PRO A C 1
ATOM 617 O O . PRO A 1 85 ? -9.079 1.794 19.424 1.00 91.56 85 PRO A O 1
ATOM 620 N N . THR A 1 86 ? -9.131 0.566 21.293 1.00 93.94 86 THR A N 1
ATOM 621 C CA . THR A 1 86 ? -9.873 -0.548 20.683 1.00 93.94 86 THR A CA 1
ATOM 622 C C . THR A 1 86 ? -11.159 -0.056 20.018 1.00 93.94 86 THR A C 1
ATOM 624 O O . THR A 1 86 ? -11.905 0.734 20.610 1.00 93.94 86 THR A O 1
ATOM 627 N N . LEU A 1 87 ? -11.390 -0.534 18.800 1.00 94.62 87 LEU A N 1
ATOM 628 C CA . LEU A 1 87 ? -12.529 -0.184 17.967 1.00 94.62 87 LEU A CA 1
ATOM 629 C C . LEU A 1 87 ? -13.808 -0.836 18.497 1.00 94.62 87 LEU A C 1
ATOM 631 O O . LEU A 1 87 ? -13.795 -1.936 19.054 1.00 94.62 87 LEU A O 1
ATOM 635 N N . THR A 1 88 ? -14.931 -0.156 18.298 1.00 94.31 88 THR A N 1
ATOM 636 C CA . THR A 1 88 ? -16.248 -0.796 18.377 1.00 94.31 88 THR A CA 1
ATOM 637 C C . THR A 1 88 ? -16.478 -1.711 17.171 1.00 94.31 88 THR A C 1
ATOM 639 O O . THR A 1 88 ? -15.764 -1.624 16.174 1.00 94.31 88 THR A O 1
ATOM 642 N N . GLU A 1 89 ? -17.502 -2.563 17.234 1.00 92.56 89 GLU A N 1
ATOM 643 C CA . GLU A 1 89 ? -17.879 -3.440 16.114 1.00 92.56 89 GLU A CA 1
ATOM 644 C C . GLU A 1 89 ? -18.165 -2.668 14.822 1.00 92.56 89 GLU A C 1
ATOM 646 O O . GLU A 1 89 ? -17.665 -3.021 13.754 1.00 92.56 89 GLU A O 1
ATOM 651 N N . ASP A 1 90 ? -18.938 -1.583 14.910 1.00 93.25 90 ASP A N 1
ATOM 652 C CA . ASP A 1 90 ? -19.305 -0.782 13.739 1.00 93.25 90 ASP A CA 1
ATOM 653 C C . ASP A 1 90 ? -18.071 -0.100 13.121 1.00 93.25 90 ASP A C 1
ATOM 655 O O . ASP A 1 90 ? -17.912 -0.073 11.900 1.00 93.25 90 ASP A O 1
ATOM 659 N N . GLU A 1 91 ? -17.166 0.416 13.960 1.00 95.44 91 GLU A N 1
ATOM 660 C CA . GLU A 1 91 ? -15.910 1.029 13.516 1.00 95.44 91 GLU A CA 1
ATOM 661 C C . GLU A 1 91 ? -14.958 -0.004 12.901 1.00 95.44 91 GLU A C 1
ATOM 663 O O . GLU A 1 91 ? -14.379 0.247 11.843 1.00 95.44 91 GLU A O 1
ATOM 668 N N . GLY A 1 92 ? -14.830 -1.173 13.535 1.00 95.56 92 GLY A N 1
ATOM 669 C CA . GLY A 1 92 ? -14.028 -2.291 13.048 1.00 95.56 92 GLY A CA 1
ATOM 670 C C . GLY A 1 92 ? -14.495 -2.773 11.679 1.00 95.56 92 GLY A C 1
ATOM 671 O O . GLY A 1 92 ? -13.682 -2.895 10.767 1.00 95.56 92 GLY A O 1
ATOM 672 N N . ASN A 1 93 ? -15.804 -2.960 11.490 1.00 95.94 93 ASN A N 1
ATOM 673 C CA . ASN A 1 93 ? -16.371 -3.369 10.203 1.00 95.94 93 ASN A CA 1
ATOM 674 C C . ASN A 1 93 ? -16.158 -2.316 9.105 1.00 95.94 93 ASN A C 1
ATOM 676 O O . ASN A 1 93 ? -15.826 -2.664 7.968 1.00 95.94 93 ASN A O 1
ATOM 680 N N . ALA A 1 94 ? -16.323 -1.029 9.431 1.00 96.62 94 ALA A N 1
ATOM 681 C CA . ALA A 1 94 ? -16.098 0.056 8.478 1.00 96.62 94 ALA A CA 1
ATOM 682 C C . ALA A 1 94 ? -14.636 0.112 8.016 1.00 96.62 94 ALA A C 1
ATOM 684 O O . ALA A 1 94 ? -14.368 0.229 6.820 1.00 96.62 94 ALA A O 1
ATOM 685 N N . ILE A 1 95 ? -13.692 -0.008 8.953 1.00 97.19 95 ILE A N 1
ATOM 686 C CA . ILE A 1 95 ? -12.264 -0.015 8.640 1.00 97.19 95 ILE A CA 1
ATOM 687 C C . ILE A 1 95 ? -11.872 -1.285 7.877 1.00 97.19 95 ILE A C 1
ATOM 689 O O . ILE A 1 95 ? -11.169 -1.179 6.876 1.00 97.19 95 ILE A O 1
ATOM 693 N N . LEU A 1 96 ? -12.357 -2.462 8.282 1.00 96.75 96 LEU A N 1
ATOM 694 C CA . LEU A 1 96 ? -12.078 -3.720 7.588 1.00 96.75 96 LEU A CA 1
ATOM 695 C C . LEU A 1 96 ? -12.530 -3.664 6.126 1.00 96.75 96 LEU A C 1
ATOM 697 O O . LEU A 1 96 ? -11.758 -4.015 5.240 1.00 96.75 96 LEU A O 1
ATOM 701 N N . THR A 1 97 ? -13.739 -3.156 5.872 1.00 96.44 97 THR A N 1
ATOM 702 C CA . THR A 1 97 ? -14.254 -2.955 4.507 1.00 96.44 97 THR A CA 1
ATOM 703 C C . THR A 1 97 ? -13.336 -2.026 3.711 1.00 96.44 97 THR A C 1
ATOM 705 O O . THR A 1 97 ? -12.958 -2.333 2.585 1.00 96.44 97 THR A O 1
ATOM 708 N N . ALA A 1 98 ? -12.913 -0.912 4.313 1.00 96.69 98 ALA A N 1
ATOM 709 C CA . ALA A 1 98 ? -12.030 0.039 3.649 1.00 96.69 98 ALA A CA 1
ATOM 710 C C . ALA A 1 98 ? -10.637 -0.553 3.349 1.00 96.69 98 ALA A C 1
ATOM 712 O O . ALA A 1 98 ? -10.051 -0.232 2.320 1.00 96.69 98 ALA A O 1
ATOM 713 N N . VAL A 1 99 ? -10.108 -1.425 4.215 1.00 96.19 99 VAL A N 1
ATOM 714 C CA . VAL A 1 99 ? -8.846 -2.146 3.978 1.00 96.19 99 VAL A CA 1
ATOM 715 C C . VAL A 1 99 ? -9.007 -3.214 2.892 1.00 96.19 99 VAL A C 1
ATOM 717 O O . VAL A 1 99 ? -8.126 -3.338 2.046 1.00 96.19 99 VAL A O 1
ATOM 720 N N . GLN A 1 100 ? -10.129 -3.938 2.857 1.00 94.19 100 GLN A N 1
ATOM 721 C CA . GLN A 1 100 ? -10.438 -4.880 1.771 1.00 94.19 100 GLN A CA 1
ATOM 722 C C . GLN A 1 100 ? -10.460 -4.178 0.409 1.00 94.19 100 GLN A C 1
ATOM 724 O O . GLN A 1 100 ? -9.881 -4.678 -0.551 1.00 94.19 100 GLN A O 1
ATOM 729 N N . ASP A 1 101 ? -11.033 -2.975 0.334 1.00 92.56 101 ASP A N 1
ATOM 730 C CA . ASP A 1 101 ? -11.043 -2.175 -0.897 1.00 92.56 101 ASP A CA 1
ATOM 731 C C . ASP A 1 101 ? -9.630 -1.733 -1.345 1.00 92.56 101 ASP A C 1
ATOM 733 O O . ASP A 1 101 ? -9.413 -1.444 -2.526 1.00 92.56 101 ASP A O 1
ATOM 737 N N . LEU A 1 102 ? -8.646 -1.683 -0.433 1.00 94.44 102 LEU A N 1
ATOM 738 C CA . LEU A 1 102 ? -7.247 -1.409 -0.784 1.00 94.44 102 LEU A CA 1
ATOM 739 C C . LEU A 1 102 ? -6.539 -2.616 -1.404 1.00 94.44 102 LEU A C 1
ATOM 741 O O . LEU A 1 102 ? -5.614 -2.419 -2.197 1.00 94.44 102 LEU A O 1
ATOM 745 N N . GLU A 1 103 ? -6.930 -3.836 -1.029 1.00 93.56 103 GLU A N 1
ATOM 746 C CA . GLU A 1 103 ? -6.205 -5.077 -1.323 1.00 93.56 103 GLU A CA 1
ATOM 747 C C . GLU A 1 103 ? -5.930 -5.231 -2.825 1.00 93.56 103 GLU A C 1
ATOM 749 O O . GLU A 1 103 ? -4.772 -5.326 -3.248 1.00 93.56 103 GLU A O 1
ATOM 754 N N . ASP A 1 104 ? -6.976 -5.132 -3.647 1.00 93.12 104 ASP A N 1
ATOM 755 C CA . ASP A 1 104 ? -6.877 -5.228 -5.107 1.00 93.12 104 ASP A CA 1
ATOM 756 C C . ASP A 1 104 ? -5.946 -4.155 -5.697 1.00 93.12 104 ASP A C 1
ATOM 758 O O . ASP A 1 104 ? -5.170 -4.414 -6.624 1.00 93.12 104 ASP A O 1
ATOM 762 N N . GLY A 1 105 ? -5.991 -2.938 -5.146 1.00 94.44 105 GLY A N 1
ATOM 763 C 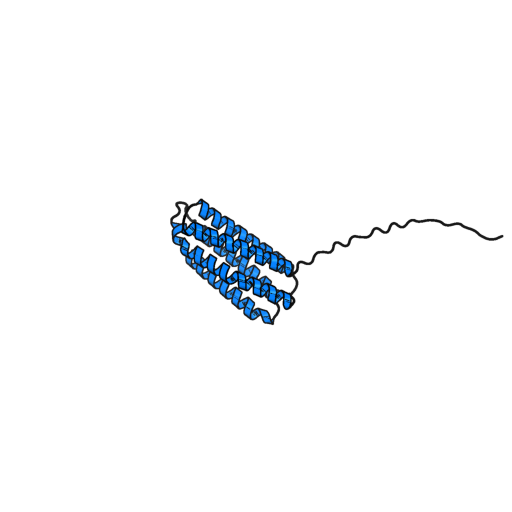CA . GLY A 1 105 ? -5.138 -1.830 -5.567 1.00 94.44 105 GLY A CA 1
ATOM 764 C C . GLY A 1 105 ? -3.660 -2.090 -5.275 1.00 94.44 105 GLY A C 1
ATOM 765 O O . GLY A 1 105 ? -2.809 -1.860 -6.141 1.00 94.44 105 GLY A O 1
ATOM 766 N N . ILE A 1 106 ? -3.354 -2.599 -4.078 1.00 96.88 106 ILE A N 1
ATOM 767 C CA . ILE A 1 106 ? -1.992 -2.941 -3.650 1.00 96.88 106 ILE A CA 1
ATOM 768 C C . ILE A 1 106 ? -1.444 -4.074 -4.521 1.00 96.88 106 ILE A C 1
ATOM 770 O O . ILE A 1 106 ? -0.373 -3.935 -5.117 1.00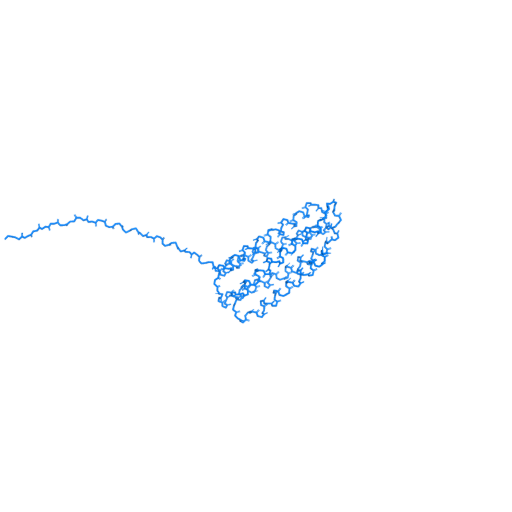 96.88 106 ILE A O 1
ATOM 774 N N . ILE A 1 107 ? -2.197 -5.168 -4.661 1.00 97.06 107 ILE A N 1
ATOM 775 C CA . ILE A 1 107 ? -1.799 -6.328 -5.470 1.00 97.06 107 ILE A CA 1
ATOM 776 C C . ILE A 1 107 ? -1.597 -5.920 -6.934 1.00 97.06 107 ILE A C 1
ATOM 778 O O . ILE A 1 107 ? -0.612 -6.322 -7.565 1.00 97.06 107 ILE A O 1
ATOM 782 N N . GLY A 1 108 ? -2.487 -5.083 -7.473 1.00 96.25 108 GLY A N 1
ATOM 783 C CA . GLY A 1 108 ? -2.371 -4.537 -8.821 1.00 96.25 108 GLY A CA 1
ATOM 784 C C . GLY A 1 108 ? -1.084 -3.732 -9.016 1.00 96.25 108 GLY A C 1
ATOM 785 O O . GLY A 1 108 ? -0.343 -3.980 -9.969 1.00 96.25 108 GLY A O 1
ATOM 786 N N . ALA A 1 109 ? -0.766 -2.818 -8.095 1.00 97.12 109 ALA A N 1
ATOM 787 C CA . ALA A 1 109 ? 0.463 -2.028 -8.154 1.00 97.12 109 ALA A CA 1
ATOM 788 C C . ALA A 1 109 ? 1.726 -2.908 -8.061 1.00 97.12 109 ALA A C 1
ATOM 790 O O . ALA A 1 109 ? 2.655 -2.730 -8.851 1.00 97.12 109 ALA A O 1
ATOM 791 N N . LEU A 1 110 ? 1.746 -3.897 -7.159 1.00 98.06 110 LEU A N 1
ATOM 792 C CA . LEU A 1 110 ? 2.865 -4.835 -6.977 1.00 98.06 110 LEU A CA 1
ATOM 793 C C . LEU A 1 110 ? 3.082 -5.751 -8.193 1.00 98.06 110 LEU A C 1
ATOM 795 O O . LEU A 1 110 ? 4.217 -6.032 -8.597 1.00 98.06 110 LEU A O 1
ATOM 799 N N . THR A 1 111 ? 1.992 -6.175 -8.827 1.00 97.69 111 THR A N 1
ATOM 800 C CA . THR A 1 111 ? 2.038 -6.932 -10.083 1.00 97.69 111 THR A CA 1
ATOM 801 C C . THR A 1 111 ? 2.596 -6.065 -11.211 1.00 97.69 111 THR A C 1
ATOM 803 O O . THR A 1 111 ? 3.503 -6.482 -11.935 1.00 97.69 111 THR A O 1
ATOM 806 N N . ASN A 1 112 ? 2.109 -4.829 -11.330 1.00 96.75 112 ASN A N 1
ATOM 807 C CA . ASN A 1 112 ? 2.508 -3.919 -12.397 1.00 96.75 112 ASN A CA 1
ATOM 808 C C . ASN A 1 112 ? 3.970 -3.472 -12.263 1.00 96.75 112 ASN A C 1
ATOM 810 O O . ASN A 1 112 ? 4.679 -3.438 -13.271 1.00 96.75 112 ASN A O 1
ATOM 814 N N . ILE A 1 113 ? 4.461 -3.187 -11.048 1.00 96.75 113 ILE A N 1
ATOM 815 C CA . ILE A 1 113 ? 5.878 -2.834 -10.856 1.00 96.75 113 ILE A CA 1
ATOM 816 C C . ILE A 1 113 ? 6.777 -4.012 -11.250 1.00 96.75 113 ILE A C 1
ATOM 818 O O . ILE A 1 113 ? 7.753 -3.835 -11.974 1.00 96.75 113 ILE A O 1
ATOM 822 N N . THR A 1 114 ? 6.394 -5.239 -10.888 1.00 96.88 114 THR A N 1
ATOM 823 C CA . THR A 1 114 ? 7.120 -6.454 -11.281 1.00 96.88 114 THR A CA 1
ATOM 824 C C . THR A 1 114 ? 7.178 -6.620 -12.803 1.00 96.88 114 THR A C 1
ATOM 826 O O . THR A 1 114 ? 8.230 -6.959 -13.352 1.00 96.88 114 THR A O 1
ATOM 829 N N . ALA A 1 115 ? 6.083 -6.321 -13.505 1.00 96.81 115 ALA A N 1
ATOM 830 C CA . ALA A 1 115 ? 6.018 -6.405 -14.962 1.00 96.81 115 ALA A CA 1
ATOM 831 C C . ALA A 1 115 ? 6.963 -5.414 -15.670 1.00 96.81 115 ALA A C 1
ATOM 833 O O . ALA A 1 115 ? 7.491 -5.725 -16.738 1.00 96.81 115 ALA A O 1
ATOM 834 N N . VAL A 1 116 ? 7.236 -4.248 -15.073 1.00 95.25 116 VAL A N 1
ATOM 835 C CA . VAL A 1 116 ? 8.136 -3.233 -15.653 1.00 95.25 116 VAL A CA 1
ATOM 836 C C . VAL A 1 116 ? 9.602 -3.391 -15.234 1.00 95.25 116 VAL A C 1
ATOM 838 O O . VAL A 1 116 ? 10.425 -2.535 -15.566 1.00 95.25 116 VAL A O 1
ATOM 841 N N . LYS A 1 117 ? 9.990 -4.486 -14.561 1.00 94.69 117 LYS A N 1
ATOM 842 C CA . LYS A 1 117 ? 11.383 -4.729 -14.132 1.00 94.69 117 LYS A CA 1
ATOM 843 C C . LYS A 1 117 ? 12.399 -4.546 -15.264 1.00 94.69 117 LYS A C 1
ATOM 845 O O . LYS A 1 117 ? 13.409 -3.867 -15.078 1.00 94.69 117 LYS A O 1
ATOM 850 N N . ALA A 1 118 ? 12.133 -5.117 -16.440 1.00 94.38 118 ALA A N 1
ATOM 851 C CA . ALA A 1 118 ? 13.033 -5.013 -17.591 1.00 94.38 118 ALA A CA 1
ATOM 852 C C . ALA A 1 118 ? 13.219 -3.555 -18.049 1.00 94.38 118 ALA A C 1
ATOM 854 O O . ALA A 1 118 ? 14.332 -3.142 -18.371 1.00 94.38 118 ALA A O 1
ATOM 855 N N . ASN A 1 119 ? 12.153 -2.752 -17.996 1.00 94.25 119 ASN A N 1
ATOM 856 C CA . ASN A 1 119 ? 12.192 -1.330 -18.326 1.00 94.25 119 ASN A CA 1
ATOM 857 C C . ASN A 1 119 ? 13.049 -0.544 -17.325 1.00 94.25 119 ASN A C 1
ATOM 859 O O . ASN A 1 119 ? 13.840 0.306 -17.728 1.00 94.25 119 ASN A O 1
ATOM 863 N N . VAL A 1 120 ? 12.940 -0.858 -16.028 1.00 92.56 120 VAL A N 1
ATOM 864 C CA . VAL A 1 120 ? 13.784 -0.260 -14.977 1.00 92.56 120 VAL A CA 1
ATOM 865 C C . VAL A 1 120 ? 15.262 -0.582 -15.216 1.00 92.56 120 VAL A C 1
ATOM 867 O O . VAL A 1 120 ? 16.113 0.292 -15.081 1.00 92.56 120 VAL A O 1
ATOM 870 N N . GLN A 1 121 ? 15.574 -1.821 -15.604 1.00 91.94 121 GLN A N 1
ATOM 871 C CA . GLN A 1 121 ? 16.945 -2.272 -15.869 1.00 91.94 121 GLN A CA 1
ATOM 872 C C . GLN A 1 121 ? 17.539 -1.708 -17.168 1.00 91.94 121 GLN A C 1
ATOM 874 O O . GLN A 1 121 ? 18.758 -1.593 -17.275 1.00 91.94 121 GLN A O 1
ATOM 879 N N . ALA A 1 122 ? 16.701 -1.359 -18.146 1.00 91.31 122 ALA A N 1
ATOM 880 C CA . ALA A 1 122 ? 17.132 -0.801 -19.426 1.00 91.31 122 ALA A CA 1
ATOM 881 C C . ALA A 1 122 ? 17.540 0.681 -19.345 1.00 91.31 122 ALA A C 1
ATOM 883 O O . ALA A 1 122 ? 18.162 1.204 -20.273 1.00 91.31 122 ALA A O 1
ATOM 884 N N . LEU A 1 123 ? 17.189 1.376 -18.260 1.00 89.44 123 LEU A N 1
ATOM 885 C CA . LEU A 1 123 ? 17.551 2.775 -18.070 1.00 89.44 123 LEU A CA 1
ATOM 886 C C . LEU A 1 123 ? 19.075 2.938 -17.906 1.00 89.44 123 LEU A C 1
ATOM 888 O O . LEU A 1 123 ? 19.712 2.160 -17.199 1.00 89.44 123 LEU A O 1
ATOM 892 N N . PRO A 1 124 ? 19.678 3.995 -18.480 1.00 85.06 124 PRO A N 1
ATOM 893 C CA . PRO A 1 124 ? 21.132 4.193 -18.495 1.00 85.06 124 PRO A CA 1
ATOM 894 C C . PRO A 1 124 ? 21.719 4.641 -17.143 1.00 85.06 124 PRO A C 1
ATOM 896 O O . PRO A 1 124 ? 22.889 5.015 -17.070 1.00 85.06 124 PRO A O 1
ATOM 899 N N . VAL A 1 125 ? 20.920 4.636 -16.073 1.00 80.06 125 VAL A N 1
ATOM 900 C CA . VAL A 1 125 ? 21.348 4.970 -14.712 1.00 80.06 125 VAL A CA 1
ATOM 901 C C . VAL A 1 125 ? 21.495 3.675 -13.932 1.00 80.06 125 VAL A C 1
ATOM 903 O O . VAL A 1 125 ? 20.551 2.900 -13.790 1.00 80.06 125 VAL A O 1
ATOM 906 N N . GLY A 1 126 ? 22.710 3.432 -13.445 1.00 76.62 126 GLY A N 1
ATOM 907 C CA . GLY A 1 126 ? 23.031 2.211 -12.721 1.00 76.62 126 GLY A CA 1
ATOM 908 C C . GLY A 1 126 ? 22.190 2.040 -11.455 1.00 76.62 126 GLY A C 1
ATOM 909 O O . GLY A 1 126 ? 21.935 2.996 -10.726 1.00 76.62 126 GLY A O 1
ATOM 910 N N . ASN A 1 127 ? 21.835 0.785 -11.175 1.00 81.62 127 ASN A N 1
ATOM 911 C CA . ASN A 1 127 ? 21.269 0.317 -9.908 1.00 81.62 127 ASN A CA 1
ATOM 912 C C . ASN A 1 127 ? 19.827 0.754 -9.568 1.00 81.62 127 ASN A C 1
ATOM 914 O O . ASN A 1 127 ? 19.408 0.619 -8.421 1.00 81.62 127 ASN A O 1
ATOM 918 N N . LEU A 1 128 ? 19.028 1.206 -10.542 1.00 89.12 128 LEU A N 1
ATOM 919 C CA . LEU A 1 128 ? 17.614 1.542 -10.298 1.00 89.12 128 LEU A CA 1
ATOM 920 C C . LEU A 1 128 ? 16.773 0.348 -9.826 1.00 89.12 128 LEU A C 1
ATOM 922 O O . LEU A 1 128 ? 15.865 0.521 -9.022 1.00 89.12 128 LEU A O 1
ATOM 926 N N . ALA A 1 129 ? 17.097 -0.874 -10.258 1.00 91.69 129 ALA A N 1
ATOM 927 C CA . ALA A 1 129 ? 16.434 -2.072 -9.743 1.00 91.69 129 ALA A CA 1
ATOM 928 C C . ALA A 1 129 ? 16.645 -2.247 -8.226 1.00 91.69 129 ALA A C 1
ATOM 930 O O . ALA A 1 129 ? 15.719 -2.653 -7.530 1.00 91.69 129 ALA A O 1
ATOM 931 N N . ALA A 1 130 ? 17.821 -1.886 -7.699 1.00 93.56 130 ALA A N 1
ATOM 932 C CA . ALA A 1 130 ? 18.064 -1.918 -6.259 1.00 93.56 130 ALA A CA 1
ATOM 933 C C . ALA A 1 130 ? 17.343 -0.787 -5.515 1.00 93.56 130 ALA A C 1
ATOM 935 O O . ALA A 1 130 ? 16.972 -0.977 -4.361 1.00 93.56 130 ALA A O 1
ATOM 936 N N . LEU A 1 131 ? 17.119 0.364 -6.164 1.00 93.50 131 LEU A N 1
ATOM 937 C CA . LEU A 1 131 ? 16.277 1.422 -5.602 1.00 93.50 131 LEU A CA 1
ATOM 938 C C . LEU A 1 131 ? 14.833 0.932 -5.446 1.00 93.50 131 LEU A C 1
ATOM 940 O O . LEU A 1 131 ? 14.296 0.998 -4.348 1.00 93.50 131 LEU A O 1
ATOM 944 N N . VAL A 1 132 ? 14.256 0.328 -6.491 1.00 95.19 132 VAL A N 1
ATOM 945 C CA . VAL A 1 132 ? 12.910 -0.269 -6.410 1.00 95.19 132 VAL A CA 1
ATOM 946 C C . VAL A 1 132 ? 12.853 -1.369 -5.348 1.00 95.19 132 VAL A C 1
ATOM 948 O O . VAL A 1 132 ? 11.910 -1.420 -4.567 1.00 95.19 132 VAL A O 1
ATOM 951 N N . LEU A 1 133 ? 13.880 -2.221 -5.254 1.00 96.25 133 LEU A N 1
ATOM 952 C CA . LEU A 1 133 ? 13.967 -3.229 -4.193 1.00 96.25 133 LEU A CA 1
ATOM 953 C C . LEU A 1 133 ? 13.977 -2.601 -2.789 1.00 96.25 133 LEU A C 1
ATOM 955 O O . LEU A 1 133 ? 13.365 -3.144 -1.870 1.00 96.25 133 LEU A O 1
ATOM 959 N N . SER A 1 134 ? 14.689 -1.487 -2.612 1.00 96.62 134 SER A N 1
ATOM 960 C CA . 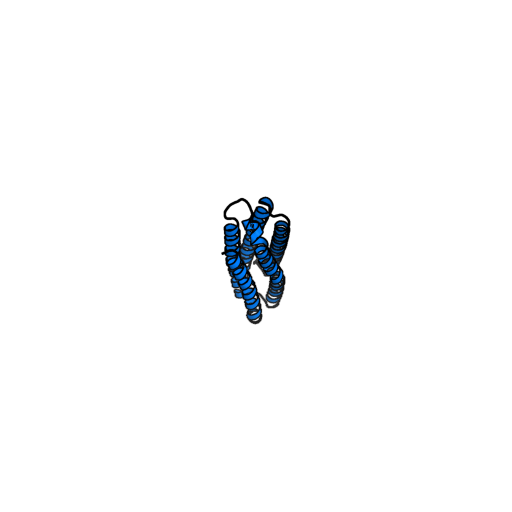SER A 1 134 ? 14.735 -0.747 -1.348 1.00 96.62 134 SER A CA 1
ATOM 961 C C . SER A 1 134 ? 13.369 -0.162 -0.991 1.00 96.62 134 SER A C 1
ATOM 963 O O . SER A 1 134 ? 12.932 -0.293 0.153 1.00 96.62 134 SER A O 1
ATOM 965 N N . ASP A 1 135 ? 12.685 0.433 -1.969 1.00 96.81 135 ASP A N 1
ATOM 966 C CA . ASP A 1 135 ? 11.347 1.000 -1.798 1.00 96.81 135 ASP A CA 1
ATOM 967 C C . ASP A 1 135 ? 10.336 -0.095 -1.423 1.00 96.81 135 ASP A C 1
ATOM 969 O O . ASP A 1 135 ? 9.619 0.043 -0.435 1.00 96.81 135 ASP A O 1
ATOM 973 N N . LEU A 1 136 ? 10.350 -1.232 -2.133 1.00 98.12 136 LEU A N 1
ATOM 974 C CA . LEU A 1 136 ? 9.485 -2.384 -1.851 1.00 98.12 136 LEU A CA 1
ATOM 975 C C . LEU A 1 136 ? 9.697 -2.944 -0.441 1.00 98.12 136 LEU A C 1
ATOM 977 O O . LEU A 1 136 ? 8.729 -3.254 0.247 1.00 98.12 136 LEU A O 1
ATOM 981 N N . LYS A 1 137 ? 10.952 -3.076 0.005 1.00 98.31 137 LYS A N 1
ATOM 982 C CA . LYS A 1 137 ? 11.265 -3.568 1.356 1.00 98.31 137 LYS A CA 1
ATOM 983 C C . LYS A 1 137 ? 10.807 -2.603 2.442 1.00 98.31 137 LYS A C 1
ATOM 985 O O . LYS A 1 137 ? 10.279 -3.055 3.452 1.00 98.31 137 LYS A O 1
ATOM 990 N N . THR A 1 138 ? 11.017 -1.305 2.230 1.00 98.12 138 THR A N 1
ATOM 991 C CA . THR A 1 138 ? 10.588 -0.261 3.171 1.00 98.12 138 THR A CA 1
ATOM 992 C C . THR A 1 138 ? 9.070 -0.275 3.290 1.00 98.12 138 THR A C 1
ATOM 994 O O . THR A 1 138 ? 8.542 -0.522 4.368 1.00 98.12 138 THR A O 1
ATOM 997 N N . LEU A 1 139 ? 8.374 -0.170 2.156 1.00 97.38 139 LEU A N 1
ATOM 998 C CA . LEU A 1 139 ? 6.920 -0.134 2.132 1.00 97.38 139 LEU A CA 1
ATOM 999 C C . LEU A 1 139 ? 6.295 -1.423 2.683 1.00 97.38 139 LEU A C 1
ATOM 1001 O O . LEU A 1 139 ? 5.308 -1.354 3.407 1.00 97.38 139 LEU A O 1
ATOM 1005 N N . SER A 1 140 ? 6.883 -2.592 2.404 1.00 98.31 140 SER A N 1
ATOM 1006 C CA . SER A 1 140 ? 6.439 -3.867 2.980 1.00 98.31 140 SER A CA 1
ATOM 1007 C C . SER A 1 140 ? 6.574 -3.897 4.504 1.00 98.31 140 SER A C 1
ATOM 1009 O O . SER A 1 140 ? 5.673 -4.383 5.182 1.00 98.31 140 SER A O 1
ATOM 1011 N N . ALA A 1 141 ? 7.677 -3.392 5.062 1.00 98.44 141 ALA A N 1
ATOM 1012 C CA . ALA A 1 141 ? 7.884 -3.366 6.510 1.00 98.44 141 ALA A CA 1
ATOM 1013 C C . ALA A 1 141 ? 6.926 -2.387 7.212 1.00 98.44 141 ALA A C 1
ATOM 1015 O O . ALA A 1 141 ? 6.357 -2.705 8.259 1.00 98.44 141 ALA A O 1
ATOM 1016 N N . ASP A 1 142 ? 6.719 -1.214 6.618 1.00 98.31 142 ASP A N 1
ATOM 1017 C CA . ASP A 1 142 ? 5.828 -0.194 7.168 1.00 98.31 142 ASP A CA 1
ATOM 1018 C C . ASP A 1 142 ? 4.348 -0.595 7.032 1.00 98.31 142 ASP A C 1
ATOM 1020 O O . ASP A 1 142 ? 3.572 -0.400 7.968 1.00 98.31 142 ASP A O 1
ATOM 1024 N N . THR A 1 143 ? 3.971 -1.270 5.939 1.00 98.31 143 THR A N 1
ATOM 1025 C CA . THR A 1 143 ? 2.624 -1.847 5.770 1.00 98.31 143 THR A CA 1
ATOM 1026 C C . THR A 1 143 ? 2.358 -2.949 6.795 1.00 98.31 143 THR A C 1
ATOM 1028 O O . THR A 1 143 ? 1.332 -2.903 7.460 1.00 98.31 143 THR A O 1
ATOM 1031 N N . GLN A 1 144 ? 3.306 -3.865 7.027 1.00 98.44 144 GLN A N 1
ATOM 1032 C CA . GLN A 1 144 ? 3.178 -4.876 8.090 1.00 98.44 144 GLN A CA 1
ATOM 1033 C C . GLN A 1 144 ? 3.003 -4.246 9.473 1.00 98.44 144 GLN A C 1
ATOM 1035 O O . GLN A 1 144 ? 2.267 -4.762 10.310 1.00 98.44 144 GLN A O 1
ATOM 1040 N N . THR A 1 145 ? 3.689 -3.135 9.744 1.00 98.50 145 THR A N 1
ATOM 1041 C CA . THR A 1 145 ? 3.531 -2.422 11.017 1.00 98.50 145 THR A CA 1
ATOM 1042 C C . THR A 1 145 ? 2.117 -1.855 11.139 1.00 98.50 145 THR A C 1
ATOM 1044 O O . THR A 1 145 ? 1.457 -2.083 12.149 1.00 98.50 145 THR A O 1
ATOM 1047 N N . PHE A 1 146 ? 1.618 -1.195 10.088 1.00 98.25 146 PHE A N 1
ATOM 1048 C CA . PHE A 1 146 ? 0.241 -0.703 10.028 1.00 98.25 146 PHE A CA 1
ATOM 1049 C C . PHE A 1 146 ? -0.801 -1.820 10.210 1.00 98.25 146 PHE A C 1
ATOM 1051 O O . PHE A 1 146 ? -1.704 -1.676 11.030 1.00 98.25 146 PHE A O 1
ATOM 1058 N N . GLU A 1 147 ? -0.657 -2.938 9.494 1.00 98.19 147 GLU A N 1
ATOM 1059 C CA . GLU A 1 147 ? -1.542 -4.107 9.593 1.00 98.19 147 GLU A CA 1
ATOM 1060 C C . GLU A 1 147 ? -1.587 -4.660 11.020 1.00 98.19 147 GLU A C 1
ATOM 1062 O O . GLU A 1 147 ? -2.667 -4.833 11.584 1.00 98.19 147 GLU A O 1
ATOM 1067 N N . ASN A 1 148 ? -0.421 -4.892 11.630 1.00 98.31 148 ASN A N 1
ATOM 1068 C CA . ASN A 1 148 ? -0.326 -5.432 12.985 1.00 98.31 148 ASN A CA 1
ATOM 1069 C C . ASN A 1 148 ? -0.970 -4.504 14.023 1.00 98.31 148 ASN A C 1
ATOM 1071 O O . ASN A 1 148 ? -1.706 -4.974 14.893 1.00 98.31 148 ASN A O 1
ATOM 1075 N N . ASP A 1 149 ? -0.722 -3.195 13.926 1.00 97.94 149 ASP A N 1
ATOM 1076 C CA . ASP A 1 149 ? -1.302 -2.211 14.842 1.00 97.94 149 ASP A CA 1
ATOM 1077 C C . ASP A 1 149 ? -2.826 -2.129 14.678 1.00 97.94 149 ASP A C 1
ATOM 1079 O O . ASP A 1 149 ? -3.558 -2.014 15.664 1.00 97.94 149 ASP A O 1
ATOM 1083 N N . LEU A 1 150 ? -3.326 -2.251 13.445 1.00 96.88 150 LEU A N 1
ATOM 1084 C CA . LEU A 1 150 ? -4.757 -2.224 13.171 1.00 96.88 150 LEU A CA 1
ATOM 1085 C C . LEU A 1 150 ? -5.462 -3.489 13.676 1.00 96.88 150 LEU A C 1
ATOM 1087 O O . LEU A 1 150 ? -6.519 -3.403 14.306 1.00 96.88 150 LEU A O 1
ATOM 1091 N N . ILE A 1 151 ? -4.853 -4.659 13.472 1.00 98.12 151 ILE A N 1
ATOM 1092 C CA . ILE A 1 151 ? -5.319 -5.939 14.022 1.00 98.12 151 ILE A CA 1
ATOM 1093 C C . ILE A 1 151 ? -5.363 -5.872 15.555 1.00 98.12 151 ILE A C 1
ATOM 1095 O O . ILE A 1 151 ? -6.326 -6.337 16.162 1.00 98.12 151 ILE A O 1
ATOM 1099 N N . ALA A 1 152 ? -4.373 -5.245 16.197 1.00 97.81 152 ALA A N 1
ATOM 1100 C CA . ALA A 1 152 ? -4.297 -5.151 17.655 1.00 97.81 152 ALA A CA 1
ATOM 1101 C C . ALA A 1 152 ? -5.448 -4.351 18.294 1.00 97.81 152 ALA A C 1
ATOM 1103 O O . ALA A 1 152 ? -5.801 -4.608 19.448 1.00 97.81 152 ALA A O 1
ATOM 1104 N N . ILE A 1 153 ? -6.038 -3.396 17.567 1.00 96.06 153 ILE A N 1
ATOM 1105 C CA . ILE A 1 153 ? -7.188 -2.609 18.038 1.00 96.06 153 ILE A CA 1
ATOM 1106 C C . ILE A 1 153 ? -8.532 -3.111 17.489 1.00 96.06 153 ILE A C 1
ATOM 1108 O O . ILE A 1 153 ? -9.567 -2.527 17.815 1.00 96.06 153 ILE A O 1
ATOM 1112 N N . SER A 1 154 ? -8.532 -4.173 16.679 1.00 96.94 154 SER A N 1
ATOM 1113 C CA . SER A 1 154 ? -9.733 -4.709 16.032 1.00 96.94 154 SER A CA 1
ATOM 1114 C C . SER A 1 154 ? -10.575 -5.597 16.964 1.00 96.94 154 SER A C 1
ATOM 1116 O O . SER A 1 154 ? -10.030 -6.250 17.862 1.00 96.94 154 SER A O 1
ATOM 1118 N N . PRO A 1 155 ? -11.904 -5.666 16.753 1.00 96.75 155 PRO A N 1
ATOM 1119 C CA . PRO A 1 155 ? -12.774 -6.626 17.425 1.00 96.75 155 PRO A CA 1
ATOM 1120 C C . PRO A 1 155 ? -12.381 -8.083 17.152 1.00 96.75 155 PRO A C 1
ATOM 1122 O O . PRO A 1 155 ? -11.838 -8.417 16.097 1.00 96.75 155 PRO A O 1
ATOM 1125 N N . ALA A 1 156 ? -12.649 -8.961 18.122 1.00 97.25 156 ALA A N 1
ATOM 1126 C CA . ALA A 1 156 ? -12.130 -10.330 18.136 1.00 97.25 156 ALA A CA 1
ATOM 1127 C C . ALA A 1 156 ? -12.670 -11.216 16.999 1.00 97.25 156 ALA A C 1
ATOM 1129 O O . ALA A 1 156 ? -11.965 -12.096 16.516 1.00 97.25 156 ALA A O 1
ATOM 1130 N N . ASP A 1 157 ? -13.915 -10.999 16.589 1.00 96.19 157 ASP A N 1
ATOM 1131 C CA . ASP A 1 157 ? -14.587 -11.719 15.507 1.00 96.19 157 ASP A CA 1
ATOM 1132 C C . ASP A 1 157 ? -14.106 -11.291 14.110 1.00 96.19 157 ASP A C 1
ATOM 1134 O O . ASP A 1 157 ? -14.225 -12.065 13.161 1.00 96.19 157 ASP A O 1
ATOM 1138 N N . LEU A 1 158 ? -13.503 -10.105 13.986 1.00 97.69 158 LEU A N 1
ATOM 1139 C CA . LEU A 1 158 ? -12.927 -9.611 12.733 1.00 97.69 158 LEU A CA 1
ATOM 1140 C C . LEU A 1 158 ? -11.479 -10.070 12.504 1.00 97.69 158 LEU A C 1
ATOM 1142 O O . LEU A 1 158 ? -10.982 -9.978 11.378 1.00 97.69 158 LEU A O 1
ATOM 1146 N N . LEU A 1 159 ? -10.801 -10.588 13.537 1.00 97.19 159 LEU A N 1
ATOM 1147 C CA . LEU A 1 159 ? -9.371 -10.917 13.480 1.00 97.19 159 LEU A CA 1
ATOM 1148 C C . LEU A 1 159 ? -9.033 -11.932 12.387 1.00 97.19 159 LEU A C 1
ATOM 1150 O O . LEU A 1 159 ? -8.028 -11.753 11.706 1.00 97.19 159 LEU A O 1
ATOM 1154 N N . ASP A 1 160 ? -9.850 -12.966 12.182 1.00 97.88 160 ASP A N 1
ATOM 1155 C CA . ASP A 1 160 ? -9.572 -13.985 11.159 1.00 97.88 160 ASP A CA 1
ATOM 1156 C C . ASP A 1 160 ? -9.531 -13.366 9.753 1.00 97.88 160 ASP A C 1
ATOM 1158 O O . ASP A 1 160 ? -8.609 -13.618 8.978 1.00 97.88 160 ASP A O 1
ATOM 1162 N N . THR A 1 161 ? -10.494 -12.490 9.449 1.00 96.62 161 THR A N 1
ATOM 1163 C CA . THR A 1 161 ? -10.559 -11.807 8.149 1.00 96.62 161 THR A CA 1
ATOM 1164 C C . THR A 1 161 ? -9.431 -10.786 8.010 1.00 96.62 161 THR A C 1
ATOM 1166 O O . THR A 1 161 ? -8.789 -10.723 6.965 1.00 96.62 161 THR A O 1
ATOM 1169 N N . ALA A 1 162 ? -9.144 -10.020 9.067 1.00 97.19 162 ALA A N 1
ATOM 1170 C CA . ALA A 1 162 ? -8.060 -9.041 9.064 1.00 97.19 162 ALA A CA 1
ATOM 1171 C C . ALA A 1 162 ? -6.685 -9.699 8.837 1.00 97.19 162 ALA A C 1
ATOM 1173 O O . ALA A 1 162 ? -5.906 -9.223 8.011 1.00 97.19 162 ALA A O 1
ATOM 1174 N N . ASN A 1 163 ? -6.410 -10.829 9.501 1.00 98.19 163 ASN A N 1
ATOM 1175 C CA . ASN A 1 163 ? -5.177 -11.594 9.293 1.00 98.19 163 ASN A CA 1
ATOM 1176 C C . ASN A 1 163 ? -5.098 -12.173 7.874 1.00 98.19 163 ASN A C 1
ATOM 1178 O O . ASN A 1 163 ? -4.036 -12.130 7.264 1.00 98.19 163 ASN A O 1
ATOM 1182 N N . GLN A 1 164 ? -6.209 -12.661 7.311 1.00 98.12 164 GLN A N 1
ATOM 1183 C CA . GLN A 1 164 ? -6.218 -13.185 5.943 1.00 98.12 164 GLN A CA 1
ATOM 1184 C C . GLN A 1 164 ? -5.860 -12.113 4.896 1.00 98.12 164 GLN A C 1
ATOM 1186 O O . GLN A 1 164 ? -5.130 -12.403 3.942 1.00 98.12 164 GLN A O 1
ATOM 1191 N N . ILE A 1 165 ? -6.359 -10.885 5.064 1.00 97.75 165 ILE A N 1
ATOM 1192 C CA . ILE A 1 165 ? -6.023 -9.764 4.175 1.00 97.75 165 ILE A CA 1
ATOM 1193 C C . ILE A 1 165 ? -4.538 -9.417 4.309 1.00 97.75 165 ILE A C 1
ATOM 1195 O O . ILE A 1 165 ? -3.835 -9.346 3.300 1.00 97.75 165 ILE A O 1
ATOM 1199 N N . ALA A 1 166 ? -4.043 -9.277 5.545 1.00 97.94 166 ALA A N 1
ATOM 1200 C CA . ALA A 1 166 ? -2.633 -9.001 5.813 1.00 97.94 166 ALA A CA 1
ATOM 1201 C C . ALA A 1 166 ? -1.719 -10.076 5.199 1.00 97.94 166 ALA A C 1
ATOM 1203 O O . ALA A 1 166 ? -0.760 -9.759 4.498 1.00 97.94 166 ALA A O 1
ATOM 1204 N N . ASP A 1 167 ? -2.041 -11.360 5.370 1.00 98.38 167 ASP A N 1
ATOM 1205 C CA . ASP A 1 167 ? -1.290 -12.467 4.768 1.00 98.38 167 ASP A CA 1
ATOM 1206 C C . ASP A 1 167 ? -1.244 -12.369 3.236 1.00 98.38 167 ASP A C 1
ATOM 1208 O O . ASP A 1 167 ? -0.197 -12.601 2.620 1.00 98.38 167 ASP A O 1
ATOM 1212 N N . THR A 1 168 ? -2.360 -11.992 2.609 1.00 98.19 168 THR A N 1
ATOM 1213 C CA . THR A 1 168 ? -2.456 -11.871 1.148 1.00 98.19 168 THR A CA 1
ATOM 1214 C C . THR A 1 168 ? -1.616 -10.704 0.625 1.00 98.19 168 THR A C 1
ATOM 1216 O O . THR A 1 168 ? -0.825 -10.878 -0.312 1.00 98.19 168 THR A O 1
ATOM 1219 N N . VAL A 1 169 ? -1.709 -9.535 1.265 1.00 98.19 169 VAL A N 1
ATOM 1220 C CA . VAL A 1 169 ? -0.895 -8.354 0.938 1.00 98.19 169 VAL A CA 1
ATOM 1221 C C . VAL A 1 169 ? 0.596 -8.643 1.143 1.00 98.19 169 VAL A C 1
ATOM 1223 O O . VAL A 1 169 ? 1.415 -8.380 0.255 1.00 98.19 169 VAL A O 1
ATOM 1226 N N . ASN A 1 170 ? 0.962 -9.269 2.261 1.00 98.25 170 ASN A N 1
ATOM 1227 C CA . ASN A 1 170 ? 2.347 -9.616 2.576 1.00 98.25 170 ASN A CA 1
ATOM 1228 C C . ASN A 1 170 ? 2.939 -10.637 1.602 1.00 98.25 170 ASN A C 1
ATOM 1230 O O . ASN A 1 170 ? 4.096 -10.504 1.188 1.00 98.25 170 ASN A O 1
ATOM 1234 N N . ALA A 1 171 ? 2.148 -11.617 1.159 1.00 98.31 171 ALA A N 1
ATOM 1235 C CA . ALA A 1 171 ? 2.561 -12.548 0.114 1.00 98.31 171 ALA A CA 1
ATOM 1236 C C . ALA A 1 171 ? 2.819 -11.834 -1.226 1.00 98.31 171 ALA A C 1
ATOM 1238 O O . ALA A 1 171 ? 3.808 -12.136 -1.905 1.00 98.31 171 ALA A O 1
ATOM 1239 N N . ALA A 1 172 ? 1.985 -10.855 -1.594 1.00 98.31 172 ALA A N 1
ATOM 1240 C CA . ALA A 1 172 ? 2.183 -10.058 -2.803 1.00 98.31 172 ALA A CA 1
ATOM 1241 C C . ALA A 1 172 ? 3.467 -9.211 -2.730 1.00 98.31 172 ALA A C 1
ATOM 1243 O O . ALA A 1 172 ? 4.248 -9.188 -3.689 1.00 98.31 172 ALA A O 1
ATOM 1244 N N . PHE A 1 173 ? 3.742 -8.572 -1.586 1.00 98.50 173 PHE A N 1
ATOM 1245 C CA . PHE A 1 173 ? 5.003 -7.854 -1.367 1.00 98.50 173 PHE A CA 1
ATOM 1246 C C . PHE A 1 173 ? 6.208 -8.789 -1.466 1.00 98.50 173 PHE A C 1
ATOM 1248 O O . PHE A 1 173 ? 7.179 -8.468 -2.153 1.00 98.50 173 PHE A O 1
ATOM 1255 N N . ALA A 1 174 ? 6.145 -9.964 -0.834 1.00 98.50 174 ALA A N 1
ATOM 1256 C CA . ALA A 1 174 ? 7.217 -10.953 -0.887 1.00 98.50 174 ALA A CA 1
ATOM 1257 C C . ALA A 1 174 ? 7.517 -11.397 -2.329 1.00 98.50 174 ALA A C 1
ATOM 1259 O O . ALA A 1 174 ? 8.686 -11.486 -2.713 1.00 98.50 174 ALA A O 1
ATOM 1260 N N . ALA A 1 175 ? 6.484 -11.610 -3.149 1.00 98.19 175 ALA A N 1
ATOM 1261 C CA . ALA A 1 175 ? 6.640 -11.946 -4.561 1.00 98.19 175 ALA A CA 1
ATOM 1262 C C . ALA A 1 175 ? 7.321 -10.817 -5.360 1.00 98.19 175 ALA A C 1
ATOM 1264 O O . ALA A 1 175 ? 8.261 -11.081 -6.114 1.00 98.19 175 ALA A O 1
ATOM 1265 N N . ALA A 1 176 ? 6.908 -9.561 -5.161 1.00 98.00 176 ALA A N 1
ATOM 1266 C CA . ALA A 1 176 ? 7.518 -8.407 -5.825 1.00 98.00 176 ALA A CA 1
ATOM 1267 C C . ALA A 1 176 ? 8.981 -8.191 -5.390 1.00 98.00 176 ALA A C 1
ATOM 1269 O O . ALA A 1 176 ? 9.861 -7.977 -6.226 1.00 98.00 176 ALA A O 1
ATOM 1270 N N . ILE A 1 177 ? 9.275 -8.314 -4.091 1.00 98.12 177 ILE A N 1
ATOM 1271 C CA . ILE A 1 177 ? 10.639 -8.239 -3.547 1.00 98.12 177 ILE A CA 1
ATOM 1272 C C . ILE A 1 177 ? 11.514 -9.338 -4.154 1.00 98.12 177 ILE A C 1
ATOM 1274 O O . ILE A 1 177 ? 12.629 -9.057 -4.600 1.00 98.12 177 ILE A O 1
ATOM 1278 N N . ALA A 1 178 ? 11.020 -10.578 -4.211 1.00 98.00 178 ALA A N 1
ATOM 1279 C CA . ALA A 1 178 ? 11.739 -11.690 -4.824 1.00 98.00 178 ALA A CA 1
ATOM 1280 C C . ALA A 1 178 ? 12.006 -11.440 -6.313 1.00 98.00 178 ALA A C 1
ATOM 1282 O O . ALA A 1 178 ? 13.089 -11.751 -6.806 1.00 98.00 178 ALA A O 1
ATOM 1283 N N . ALA A 1 179 ? 11.061 -10.819 -7.022 1.00 96.75 179 ALA A N 1
ATOM 1284 C CA . ALA A 1 179 ? 11.245 -10.472 -8.419 1.00 96.75 179 ALA A CA 1
ATOM 1285 C C . ALA A 1 179 ? 12.340 -9.419 -8.636 1.00 96.75 179 ALA A C 1
ATOM 1287 O O . ALA A 1 179 ? 12.961 -9.446 -9.692 1.00 96.75 179 ALA A O 1
ATOM 1288 N N . TYR A 1 180 ? 12.612 -8.521 -7.686 1.00 95.25 180 TYR A N 1
ATOM 1289 C CA . TYR A 1 180 ? 13.654 -7.484 -7.795 1.00 95.25 180 TYR A CA 1
ATOM 1290 C C . TYR A 1 180 ? 14.993 -7.834 -7.128 1.00 95.25 180 TYR A C 1
ATOM 1292 O O . TYR A 1 180 ? 15.959 -7.085 -7.305 1.00 95.25 180 TYR A O 1
ATOM 1300 N N . SER A 1 181 ? 15.045 -8.940 -6.383 1.00 92.19 181 SER A N 1
ATOM 1301 C CA . SER A 1 181 ? 16.254 -9.441 -5.712 1.00 92.19 181 SER A CA 1
ATOM 1302 C C . SER A 1 181 ? 17.252 -10.108 -6.662 1.00 92.19 181 SER A C 1
ATOM 1304 O O . SER A 1 181 ? 16.891 -10.418 -7.825 1.00 92.19 181 SER A O 1
#